Protein AF-A0A661P761-F1 (afdb_monomer_lite)

Radius of gyration: 17.57 Å; chains: 1; bounding box: 46×40×54 Å

Structure (mmCIF, N/CA/C/O backbone):
data_AF-A0A661P761-F1
#
_entry.id   AF-A0A661P761-F1
#
loop_
_atom_site.group_PDB
_atom_site.id
_atom_site.type_symbol
_atom_site.label_atom_id
_atom_site.label_alt_id
_atom_site.label_comp_id
_atom_site.label_asym_id
_atom_site.label_entity_id
_atom_site.label_seq_id
_atom_site.pdbx_PDB_ins_code
_atom_site.Cartn_x
_atom_site.Cartn_y
_atom_site.Cartn_z
_atom_site.occupancy
_atom_site.B_iso_or_equiv
_atom_site.auth_seq_id
_atom_site.auth_comp_id
_atom_site.auth_asym_id
_atom_site.auth_atom_id
_atom_site.pdbx_PDB_model_num
ATOM 1 N N . MET A 1 1 ? 21.033 1.749 3.701 1.00 77.19 1 MET A N 1
ATOM 2 C CA . MET A 1 1 ? 21.241 0.938 2.493 1.00 77.19 1 MET A CA 1
ATOM 3 C C . MET A 1 1 ? 22.473 1.430 1.760 1.00 77.19 1 MET A C 1
ATOM 5 O O . MET A 1 1 ? 22.647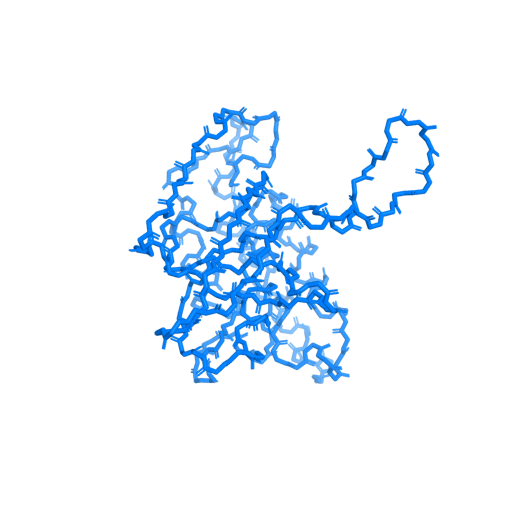 2.638 1.597 1.00 77.19 1 MET A O 1
ATOM 9 N N . GLU A 1 2 ? 23.355 0.516 1.358 1.00 86.00 2 GLU A N 1
ATOM 10 C CA . GLU A 1 2 ? 24.528 0.869 0.558 1.00 86.00 2 GLU A CA 1
ATOM 11 C C . GLU A 1 2 ? 24.124 1.225 -0.882 1.00 86.00 2 GLU A C 1
ATOM 13 O O . GLU A 1 2 ? 23.093 0.790 -1.392 1.00 86.00 2 GLU A O 1
ATOM 18 N N . ALA A 1 3 ? 24.946 2.015 -1.578 1.00 82.88 3 ALA A N 1
ATOM 19 C CA . ALA A 1 3 ? 24.631 2.455 -2.941 1.00 82.88 3 ALA A CA 1
ATOM 20 C C . ALA A 1 3 ? 24.461 1.284 -3.933 1.00 82.88 3 ALA A C 1
ATOM 22 O O . ALA A 1 3 ? 23.659 1.378 -4.862 1.00 82.88 3 ALA A O 1
ATOM 23 N N . ALA A 1 4 ? 25.199 0.186 -3.734 1.00 85.94 4 ALA A N 1
ATOM 24 C CA . ALA A 1 4 ? 25.095 -1.016 -4.560 1.00 85.94 4 ALA A CA 1
ATOM 25 C C . ALA A 1 4 ? 23.756 -1.744 -4.354 1.00 85.94 4 ALA A C 1
ATOM 27 O O . ALA A 1 4 ? 23.127 -2.146 -5.334 1.00 85.94 4 ALA A O 1
ATOM 28 N N . ASP A 1 5 ? 23.294 -1.839 -3.107 1.00 86.19 5 ASP A N 1
ATOM 29 C CA . ASP A 1 5 ? 22.013 -2.458 -2.753 1.00 86.19 5 ASP A CA 1
ATOM 30 C C . ASP A 1 5 ? 20.834 -1.643 -3.297 1.00 86.19 5 ASP A C 1
ATOM 32 O O . ASP A 1 5 ? 19.898 -2.194 -3.884 1.00 86.19 5 ASP A O 1
ATOM 36 N N . LEU A 1 6 ? 20.914 -0.310 -3.201 1.00 88.69 6 LEU A N 1
ATOM 37 C CA . LEU A 1 6 ? 19.918 0.579 -3.797 1.00 88.69 6 LEU A CA 1
ATOM 38 C C . LEU A 1 6 ? 19.862 0.403 -5.318 1.00 88.69 6 LEU A C 1
ATOM 40 O O . LEU A 1 6 ? 18.778 0.271 -5.883 1.00 88.69 6 LEU A O 1
ATOM 44 N N . ALA A 1 7 ? 21.017 0.362 -5.989 1.00 91.25 7 ALA A N 1
ATOM 45 C CA . ALA A 1 7 ? 21.080 0.164 -7.434 1.00 91.25 7 ALA A CA 1
ATOM 46 C C . ALA A 1 7 ? 20.487 -1.190 -7.860 1.00 91.25 7 ALA A C 1
ATOM 48 O O . ALA A 1 7 ? 19.745 -1.250 -8.841 1.00 91.25 7 ALA A O 1
ATOM 49 N N . ALA A 1 8 ? 20.766 -2.260 -7.110 1.00 90.81 8 ALA A N 1
ATOM 50 C CA . ALA A 1 8 ? 20.193 -3.581 -7.358 1.00 90.81 8 ALA A CA 1
ATOM 51 C C . ALA A 1 8 ? 18.663 -3.582 -7.196 1.00 90.81 8 ALA A C 1
ATOM 53 O O . ALA A 1 8 ? 17.954 -4.141 -8.034 1.00 90.81 8 ALA A O 1
ATOM 54 N N . THR A 1 9 ? 18.152 -2.904 -6.166 1.00 90.00 9 THR A N 1
ATOM 55 C CA . THR A 1 9 ? 16.711 -2.814 -5.886 1.00 90.00 9 THR A CA 1
ATOM 56 C C . THR A 1 9 ? 15.982 -1.990 -6.952 1.00 90.00 9 THR A C 1
ATOM 58 O O . THR A 1 9 ? 14.932 -2.394 -7.452 1.00 90.00 9 THR A O 1
ATOM 61 N N . VAL A 1 10 ? 16.565 -0.864 -7.374 1.00 93.56 10 VAL A N 1
ATOM 62 C CA . VAL A 1 10 ? 16.029 -0.036 -8.467 1.00 93.56 10 VAL A CA 1
ATOM 63 C C . VAL A 1 10 ? 16.024 -0.807 -9.788 1.00 93.56 10 VAL A C 1
ATOM 65 O O . VAL A 1 10 ? 15.037 -0.761 -10.520 1.00 93.56 10 VAL A O 1
ATOM 68 N N . GLU A 1 11 ? 17.080 -1.564 -10.089 1.00 94.69 11 GLU A N 1
ATOM 69 C CA . GLU A 1 11 ? 17.131 -2.414 -11.282 1.00 94.69 11 GLU A CA 1
ATOM 70 C C . GLU A 1 11 ? 16.081 -3.537 -11.235 1.00 94.69 11 GLU A C 1
ATOM 72 O O . GLU A 1 11 ? 15.453 -3.827 -12.255 1.00 94.69 11 GLU A O 1
ATOM 77 N N . ALA A 1 12 ? 15.831 -4.137 -10.066 1.00 93.56 12 ALA A N 1
ATOM 78 C CA . ALA A 1 12 ? 14.759 -5.116 -9.889 1.00 93.56 12 ALA A CA 1
ATOM 79 C C . ALA A 1 12 ? 13.374 -4.497 -10.149 1.00 93.56 12 ALA A C 1
ATOM 81 O O . ALA A 1 12 ? 12.582 -5.062 -10.906 1.00 93.56 12 ALA A O 1
ATOM 82 N N . ALA A 1 13 ? 13.107 -3.302 -9.610 1.00 94.94 13 ALA A N 1
ATOM 83 C CA . ALA A 1 13 ? 11.868 -2.565 -9.865 1.00 94.94 13 ALA A CA 1
ATOM 84 C C . ALA A 1 13 ? 11.712 -2.182 -11.345 1.00 94.94 13 ALA A C 1
ATOM 86 O O . ALA A 1 13 ? 10.624 -2.310 -11.908 1.00 94.94 13 ALA A O 1
ATOM 87 N N . ARG A 1 14 ? 12.805 -1.783 -12.007 1.00 96.31 14 ARG A N 1
ATOM 88 C CA . ARG A 1 14 ? 12.820 -1.498 -13.447 1.00 96.31 14 ARG A CA 1
ATOM 89 C C . ARG A 1 14 ? 12.475 -2.739 -14.269 1.00 96.31 14 ARG A C 1
ATOM 91 O O . ARG A 1 14 ? 11.643 -2.650 -15.169 1.00 96.31 14 ARG A O 1
ATOM 98 N N . ARG A 1 15 ? 13.065 -3.899 -13.960 1.00 96.00 15 ARG A N 1
ATOM 99 C CA . ARG A 1 15 ? 12.746 -5.166 -14.646 1.00 96.00 15 ARG A CA 1
ATOM 100 C C . ARG A 1 15 ? 11.300 -5.574 -14.430 1.00 96.00 15 ARG A C 1
ATOM 102 O O . ARG A 1 15 ? 10.614 -5.877 -15.401 1.00 96.00 15 ARG A O 1
ATOM 109 N N . PHE A 1 16 ? 10.815 -5.503 -13.192 1.00 95.62 16 PHE A N 1
ATOM 110 C CA . PHE A 1 16 ? 9.409 -5.737 -12.877 1.00 95.62 16 PHE A CA 1
ATOM 111 C C . PHE A 1 16 ? 8.488 -4.830 -13.710 1.00 95.62 16 PHE A C 1
ATOM 113 O O . PHE A 1 16 ? 7.542 -5.313 -14.337 1.00 95.62 16 PHE A O 1
ATOM 120 N N . ALA A 1 17 ? 8.807 -3.537 -13.810 1.00 94.00 17 ALA A N 1
ATOM 121 C CA . ALA A 1 17 ? 8.045 -2.593 -14.619 1.00 94.00 17 ALA A CA 1
ATOM 122 C C . ALA A 1 17 ? 8.007 -2.998 -16.107 1.00 94.00 17 ALA A C 1
ATOM 124 O O . ALA A 1 17 ? 6.937 -3.058 -16.714 1.00 94.00 17 ALA A O 1
ATOM 125 N N . THR A 1 18 ? 9.157 -3.331 -16.698 1.00 92.88 18 THR A N 1
ATOM 126 C CA . THR A 1 18 ? 9.256 -3.626 -18.136 1.00 92.88 18 THR A CA 1
ATOM 127 C C . THR A 1 18 ? 8.788 -5.026 -18.529 1.00 92.88 18 THR A C 1
ATOM 129 O O . THR A 1 18 ? 8.313 -5.222 -19.643 1.00 92.88 18 THR A O 1
ATOM 132 N N . GLU A 1 19 ? 8.939 -6.016 -17.650 1.00 92.94 19 GLU A N 1
ATOM 133 C CA . GLU A 1 19 ? 8.699 -7.428 -17.975 1.00 92.94 19 GLU A CA 1
ATOM 134 C C . GLU A 1 19 ? 7.356 -7.941 -17.455 1.00 92.94 19 GLU A C 1
ATOM 136 O O . GLU A 1 19 ? 6.803 -8.884 -18.030 1.00 92.94 19 GLU A O 1
ATOM 141 N N . VAL A 1 20 ? 6.826 -7.336 -16.388 1.00 92.69 20 VAL A N 1
ATOM 142 C CA . VAL A 1 20 ? 5.578 -7.753 -15.737 1.00 92.69 20 VAL A CA 1
ATOM 143 C C . VAL A 1 20 ? 4.505 -6.684 -15.925 1.00 92.69 20 VAL A C 1
ATOM 145 O O . VAL A 1 20 ? 3.489 -6.950 -16.564 1.00 92.69 20 VAL A O 1
ATOM 148 N N . VAL A 1 21 ? 4.743 -5.456 -15.455 1.00 90.69 21 VAL A N 1
ATOM 149 C CA . VAL A 1 21 ? 3.730 -4.382 -15.485 1.00 90.69 21 VAL A CA 1
ATOM 150 C C . VAL A 1 21 ? 3.380 -3.960 -16.911 1.00 90.69 21 VAL A C 1
ATOM 152 O O . VAL A 1 21 ? 2.206 -3.790 -17.224 1.00 90.69 21 VAL A O 1
ATOM 155 N N . ALA A 1 22 ? 4.356 -3.854 -17.815 1.00 87.50 22 ALA A N 1
ATOM 156 C CA . ALA A 1 22 ? 4.098 -3.475 -19.208 1.00 87.50 22 ALA A CA 1
ATOM 157 C C . ALA A 1 22 ? 3.136 -4.439 -19.935 1.00 87.50 22 ALA A C 1
ATOM 159 O O . ALA A 1 22 ? 2.396 -4.021 -20.824 1.00 87.50 22 ALA A O 1
ATOM 160 N N . LYS A 1 23 ? 3.097 -5.719 -19.535 1.00 86.19 23 LYS A N 1
ATOM 161 C CA . LYS A 1 23 ? 2.150 -6.706 -20.082 1.00 86.19 23 LYS A CA 1
ATOM 162 C C . LYS A 1 23 ? 0.722 -6.472 -19.597 1.00 86.19 23 LYS A C 1
ATOM 164 O O . LYS A 1 23 ? -0.211 -6.820 -20.315 1.00 86.19 23 LYS A O 1
ATOM 169 N N . LEU A 1 24 ? 0.559 -5.879 -18.411 1.00 82.94 24 LEU A N 1
ATOM 170 C CA . LEU A 1 24 ? -0.746 -5.524 -17.864 1.00 82.94 24 LEU A CA 1
ATOM 171 C C . LEU A 1 24 ? -1.401 -4.437 -18.710 1.00 82.94 24 LEU A C 1
ATOM 173 O O . LEU A 1 24 ? -2.567 -4.573 -19.035 1.00 82.94 24 LEU A O 1
ATOM 177 N N . VAL A 1 25 ? -0.661 -3.394 -19.098 1.00 75.56 25 VAL A N 1
ATOM 178 C CA . VAL A 1 25 ? -1.227 -2.184 -19.725 1.00 75.56 25 VAL A CA 1
ATOM 179 C C . VAL A 1 25 ? -1.702 -2.417 -21.170 1.00 75.56 25 VAL A C 1
ATOM 181 O O . VAL A 1 25 ? -2.642 -1.760 -21.612 1.00 75.56 25 VAL A O 1
ATOM 184 N N . GLY A 1 26 ? -1.151 -3.409 -21.879 1.00 62.38 26 GLY A N 1
ATOM 185 C CA . GLY A 1 26 ? -1.547 -3.741 -23.255 1.00 62.38 26 GLY A CA 1
ATOM 186 C C . GLY A 1 26 ? -1.339 -2.593 -24.260 1.00 62.38 26 GLY A C 1
ATOM 187 O O . GLY A 1 26 ? -0.815 -1.534 -23.924 1.00 62.38 26 GLY A O 1
ATOM 188 N N . THR A 1 27 ? -1.722 -2.809 -25.525 1.00 54.69 27 THR A N 1
ATOM 189 C CA . THR A 1 27 ? -1.674 -1.770 -26.578 1.00 54.69 27 THR A CA 1
ATOM 190 C C . THR A 1 27 ? -2.993 -1.021 -26.759 1.00 54.69 27 THR A C 1
ATOM 192 O O . THR A 1 27 ? -2.980 0.071 -27.315 1.00 54.69 27 THR A O 1
ATOM 195 N N . ASP A 1 28 ? -4.115 -1.573 -26.280 1.00 49.50 28 ASP A N 1
ATOM 196 C CA . ASP A 1 28 ? -5.461 -1.040 -26.519 1.00 49.50 28 ASP A CA 1
ATOM 197 C C . ASP A 1 28 ? -6.339 -1.133 -25.257 1.00 49.50 28 ASP A C 1
ATOM 199 O O . ASP A 1 28 ? -7.037 -2.118 -25.018 1.00 49.50 28 ASP A O 1
ATOM 203 N N . GLY A 1 29 ? -6.301 -0.087 -24.427 1.00 52.91 29 GLY A N 1
ATOM 204 C CA . GLY A 1 29 ? -7.143 0.079 -23.238 1.00 52.91 29 GLY A CA 1
ATOM 205 C C . GLY A 1 29 ? -6.561 1.117 -22.275 1.00 52.91 29 GLY A C 1
ATOM 206 O O . GLY A 1 29 ? -5.352 1.304 -22.239 1.00 52.91 29 GLY A O 1
ATOM 207 N N . ARG A 1 30 ? -7.403 1.818 -21.497 1.00 55.94 30 ARG A N 1
ATOM 208 C CA . ARG A 1 30 ? -6.930 2.846 -20.541 1.00 55.94 30 ARG A CA 1
ATOM 209 C C . ARG A 1 30 ? -6.101 2.270 -19.386 1.00 55.94 30 ARG A C 1
ATOM 211 O O . ARG A 1 30 ? -5.242 2.978 -18.878 1.00 55.94 30 ARG A O 1
ATOM 218 N N . ASP A 1 31 ? -6.317 1.001 -19.029 1.00 59.59 31 ASP A N 1
ATOM 219 C CA . ASP A 1 31 ? -5.635 0.334 -17.908 1.00 59.59 31 ASP A CA 1
ATOM 220 C C . ASP A 1 31 ? -5.285 -1.146 -18.199 1.00 59.59 31 ASP A C 1
ATOM 222 O O . ASP A 1 31 ? -4.868 -1.885 -17.310 1.00 59.59 31 ASP A O 1
ATOM 226 N N . GLY A 1 32 ? -5.447 -1.580 -19.455 1.00 73.00 32 GLY A N 1
ATOM 227 C CA . GLY A 1 32 ? -5.120 -2.929 -19.917 1.00 73.00 32 GLY A CA 1
ATOM 228 C C . GLY A 1 32 ? -5.891 -4.074 -19.235 1.00 73.00 32 GLY A C 1
ATOM 229 O O . GLY A 1 32 ? -7.089 -3.968 -18.971 1.00 73.00 32 GLY A O 1
ATOM 230 N N . ALA A 1 33 ? -5.233 -5.212 -19.008 1.00 82.00 33 ALA A N 1
ATOM 231 C CA . ALA A 1 33 ? -5.809 -6.463 -18.513 1.00 82.00 33 ALA A CA 1
ATOM 232 C C . ALA A 1 33 ? -5.964 -6.489 -16.979 1.00 82.00 33 ALA A C 1
ATOM 234 O O . ALA A 1 33 ? -5.369 -7.326 -16.309 1.00 82.00 33 ALA A O 1
ATOM 235 N N . LEU A 1 34 ? -6.794 -5.606 -16.411 1.00 79.38 34 LEU A N 1
ATOM 236 C CA . LEU A 1 34 ? -6.985 -5.453 -14.953 1.00 79.38 34 LEU A CA 1
ATOM 237 C C . LEU A 1 34 ? -7.292 -6.749 -14.178 1.00 79.38 34 LEU A C 1
ATOM 239 O O . LEU A 1 34 ? -6.972 -6.839 -12.996 1.00 79.38 34 LEU A O 1
ATOM 243 N N . ALA A 1 35 ? -7.867 -7.766 -14.827 1.00 82.62 35 ALA A N 1
ATOM 244 C CA . ALA A 1 35 ? -8.066 -9.087 -14.224 1.00 82.62 35 ALA A CA 1
ATOM 245 C C . ALA A 1 35 ? -6.749 -9.737 -13.746 1.00 82.62 35 ALA A C 1
ATOM 247 O O . ALA A 1 35 ? -6.750 -10.501 -12.785 1.00 82.62 35 ALA A O 1
ATOM 248 N N . GLU A 1 36 ? -5.623 -9.388 -14.373 1.00 86.31 36 GLU A N 1
ATOM 249 C CA . GLU A 1 36 ? -4.284 -9.876 -14.037 1.00 86.31 36 GLU A CA 1
ATOM 250 C C . GLU A 1 36 ? -3.603 -9.056 -12.932 1.00 86.31 36 GLU A C 1
ATOM 252 O O . GLU A 1 36 ? -2.528 -9.419 -12.462 1.00 86.31 36 GLU A O 1
ATOM 257 N N . LEU A 1 37 ? -4.200 -7.957 -12.461 1.00 85.31 37 LEU A N 1
ATOM 258 C CA . LEU A 1 37 ? -3.557 -7.095 -11.467 1.00 85.31 37 LEU A CA 1
ATOM 259 C C . LEU A 1 37 ? -3.185 -7.853 -10.184 1.00 85.31 37 LEU A C 1
ATOM 261 O O . LEU A 1 37 ? -2.112 -7.638 -9.626 1.00 85.31 37 LEU A O 1
ATOM 265 N N . GLY A 1 38 ? -4.046 -8.765 -9.726 1.00 84.75 38 GLY A N 1
ATOM 266 C CA . GLY A 1 38 ? -3.770 -9.570 -8.537 1.00 84.75 38 GLY A CA 1
ATOM 267 C C . GLY A 1 38 ? -2.490 -10.403 -8.664 1.00 84.75 38 GLY A C 1
ATOM 268 O O . GLY A 1 38 ? -1.728 -10.496 -7.701 1.00 84.75 38 GLY A O 1
ATOM 269 N N . SER A 1 39 ? -2.217 -10.957 -9.852 1.00 88.44 39 SER A N 1
ATOM 270 C CA . SER A 1 39 ? -1.008 -11.747 -10.117 1.00 88.44 39 SER A CA 1
ATOM 271 C C . SER A 1 39 ? 0.236 -10.863 -10.257 1.00 88.44 39 SER A C 1
ATOM 273 O O . SER A 1 39 ? 1.318 -11.242 -9.806 1.00 88.44 39 SER A O 1
ATOM 275 N N . VAL A 1 40 ? 0.083 -9.655 -10.809 1.00 90.56 40 VAL A N 1
ATOM 276 C CA . VAL A 1 40 ? 1.145 -8.637 -10.872 1.00 90.56 40 VAL A CA 1
ATOM 277 C C . VAL A 1 40 ? 1.560 -8.185 -9.470 1.00 90.56 40 VAL A C 1
ATOM 279 O O . VAL A 1 40 ? 2.752 -8.127 -9.172 1.00 90.56 40 VAL A O 1
ATOM 282 N N . LEU A 1 41 ? 0.598 -7.902 -8.586 1.00 89.00 41 LEU A N 1
ATOM 283 C CA . LEU A 1 41 ? 0.890 -7.480 -7.213 1.00 89.00 41 LEU A CA 1
ATOM 284 C C . LEU A 1 41 ? 1.482 -8.616 -6.369 1.00 89.00 41 LEU A C 1
ATOM 286 O O . LEU A 1 41 ? 2.370 -8.361 -5.563 1.00 89.00 41 LEU A O 1
ATOM 290 N N . ALA A 1 42 ? 1.064 -9.866 -6.588 1.00 87.44 42 ALA A N 1
ATOM 291 C CA . ALA A 1 42 ? 1.694 -11.021 -5.942 1.00 87.44 42 ALA A CA 1
ATOM 292 C C . ALA A 1 42 ? 3.181 -11.157 -6.326 1.00 87.44 42 ALA A C 1
ATOM 294 O O . ALA A 1 42 ? 4.026 -11.352 -5.460 1.00 87.44 42 ALA A O 1
ATOM 295 N N . GLN A 1 43 ? 3.528 -10.957 -7.601 1.00 92.06 43 GLN A N 1
ATOM 296 C CA . GLN A 1 43 ? 4.934 -10.947 -8.028 1.00 92.06 43 GLN A CA 1
ATOM 297 C C . GLN A 1 43 ? 5.724 -9.789 -7.402 1.00 92.06 43 GLN A C 1
ATOM 299 O O . GLN A 1 43 ? 6.878 -9.967 -7.022 1.00 92.06 43 GLN A O 1
ATOM 304 N N . ALA A 1 44 ? 5.118 -8.605 -7.263 1.00 92.00 44 ALA A N 1
ATOM 305 C CA . ALA A 1 44 ? 5.763 -7.482 -6.582 1.00 92.00 44 ALA A CA 1
ATOM 306 C C . ALA A 1 44 ? 6.066 -7.789 -5.104 1.00 92.00 44 ALA A C 1
ATOM 308 O O . ALA A 1 44 ? 7.092 -7.347 -4.590 1.00 92.00 44 ALA A O 1
ATOM 309 N N . GLU A 1 45 ? 5.202 -8.547 -4.425 1.00 88.94 45 GLU A N 1
ATOM 310 C CA . GLU A 1 45 ? 5.439 -9.026 -3.057 1.00 88.94 45 GLU A CA 1
ATOM 311 C C . GLU A 1 45 ? 6.591 -10.033 -3.005 1.00 88.94 45 GLU A C 1
ATOM 313 O O . GLU A 1 45 ? 7.505 -9.869 -2.204 1.00 88.94 45 GLU A O 1
ATOM 318 N N . GLU A 1 46 ? 6.598 -11.033 -3.888 1.00 90.44 46 GLU A N 1
ATOM 319 C CA . GLU A 1 46 ? 7.664 -12.045 -3.952 1.00 90.44 46 GLU A CA 1
ATOM 320 C C . GLU A 1 46 ? 9.043 -11.430 -4.230 1.00 90.44 46 GLU A C 1
ATOM 322 O O . GLU A 1 46 ? 10.050 -11.870 -3.675 1.00 90.44 46 GLU A O 1
ATOM 327 N N . LEU A 1 47 ? 9.085 -10.380 -5.054 1.00 92.06 47 LEU A N 1
ATOM 328 C CA . LEU A 1 47 ? 10.297 -9.617 -5.359 1.00 92.06 47 LEU A CA 1
ATOM 329 C C . LEU A 1 47 ? 10.696 -8.630 -4.247 1.00 92.06 47 LEU A C 1
ATOM 331 O O . LEU A 1 47 ? 11.737 -7.986 -4.360 1.00 92.06 47 LEU A O 1
ATOM 335 N N . GLY A 1 48 ? 9.879 -8.472 -3.201 1.00 91.31 48 GLY A N 1
ATOM 336 C CA . GLY A 1 48 ? 10.117 -7.517 -2.118 1.00 91.31 48 GLY A CA 1
ATOM 337 C C . GLY A 1 48 ? 9.957 -6.048 -2.522 1.00 91.31 48 GLY A C 1
ATOM 338 O O . GLY A 1 48 ? 10.489 -5.168 -1.853 1.00 91.31 48 GLY A O 1
ATOM 339 N N . ILE A 1 49 ? 9.243 -5.766 -3.616 1.00 93.81 49 ILE A N 1
ATOM 340 C CA . ILE A 1 49 ? 8.941 -4.402 -4.078 1.00 93.81 49 ILE A CA 1
ATOM 341 C C . ILE A 1 49 ? 7.841 -3.783 -3.208 1.00 93.81 49 ILE A C 1
ATOM 343 O O . ILE A 1 49 ? 7.935 -2.619 -2.817 1.00 93.81 49 ILE A O 1
ATOM 347 N N . ILE A 1 50 ? 6.799 -4.556 -2.891 1.00 90.56 50 ILE A N 1
ATOM 348 C CA . ILE A 1 50 ? 5.779 -4.162 -1.912 1.00 90.56 50 ILE A CA 1
ATOM 349 C C . ILE A 1 50 ? 6.331 -4.432 -0.513 1.00 90.56 50 ILE A C 1
ATOM 351 O O . ILE A 1 50 ? 6.809 -5.532 -0.241 1.00 90.56 50 ILE A O 1
ATOM 355 N N . ALA A 1 51 ? 6.268 -3.436 0.376 1.00 89.88 51 ALA A N 1
ATOM 356 C CA . ALA A 1 51 ? 6.712 -3.635 1.749 1.00 89.88 51 ALA A CA 1
ATOM 357 C C . ALA A 1 51 ? 5.797 -4.589 2.522 1.00 89.88 51 ALA A C 1
ATOM 359 O O . ALA A 1 51 ? 4.584 -4.643 2.307 1.00 89.88 51 ALA A O 1
ATOM 360 N N . SER A 1 52 ? 6.396 -5.298 3.476 1.00 85.69 52 SER A N 1
ATOM 361 C CA . SER A 1 52 ? 5.697 -6.208 4.378 1.00 85.69 52 SER A CA 1
ATOM 362 C C . SER A 1 52 ? 5.796 -5.743 5.829 1.00 85.69 52 SER A C 1
ATOM 364 O O . SER A 1 52 ? 6.819 -5.223 6.280 1.00 85.69 52 SER A O 1
ATOM 366 N N . ALA A 1 53 ? 4.729 -5.956 6.597 1.00 81.75 53 ALA A N 1
ATOM 367 C CA . ALA A 1 53 ? 4.761 -5.773 8.046 1.00 81.75 53 ALA A CA 1
ATOM 368 C C . ALA A 1 53 ? 5.411 -6.956 8.786 1.00 81.75 53 ALA A C 1
ATOM 370 O O . ALA A 1 53 ? 5.722 -6.836 9.966 1.00 81.75 53 ALA A O 1
ATOM 371 N N . ILE A 1 54 ? 5.618 -8.087 8.104 1.00 83.75 54 ILE A N 1
ATOM 372 C CA . ILE A 1 54 ? 6.198 -9.307 8.677 1.00 83.75 54 ILE A CA 1
ATOM 373 C C . ILE A 1 54 ? 7.727 -9.235 8.549 1.00 83.75 54 ILE A C 1
ATOM 375 O O . ILE A 1 54 ? 8.193 -9.172 7.410 1.00 83.75 54 ILE A O 1
ATOM 379 N N . PRO A 1 55 ? 8.500 -9.279 9.653 1.00 86.69 55 PRO A N 1
ATOM 380 C CA . PRO A 1 55 ? 9.956 -9.110 9.627 1.00 86.69 55 PRO A CA 1
ATOM 381 C C . PRO A 1 55 ? 10.710 -10.053 8.684 1.00 86.69 55 PRO A C 1
ATOM 383 O O . PRO A 1 55 ? 11.691 -9.664 8.058 1.00 86.69 55 PRO A O 1
ATOM 386 N N . GLU A 1 56 ? 10.245 -11.293 8.562 1.00 87.69 56 GLU A N 1
ATOM 387 C CA . GLU A 1 56 ? 10.894 -12.343 7.777 1.00 87.69 56 GLU A CA 1
ATOM 388 C C . GLU A 1 56 ? 10.450 -12.367 6.306 1.00 87.69 56 GLU A C 1
ATOM 390 O O . GLU A 1 56 ? 10.984 -13.141 5.510 1.00 87.69 56 GLU A O 1
ATOM 395 N N . ALA A 1 57 ? 9.451 -11.564 5.934 1.00 86.94 57 ALA A N 1
ATOM 396 C CA . ALA A 1 57 ? 8.925 -11.541 4.577 1.00 86.94 57 ALA A CA 1
ATOM 397 C C . ALA A 1 57 ? 9.775 -10.648 3.650 1.00 86.94 57 ALA A C 1
ATOM 399 O O . ALA A 1 57 ? 10.326 -9.634 4.096 1.00 86.94 57 ALA A O 1
ATOM 400 N N . PRO A 1 58 ? 9.838 -10.963 2.340 1.00 89.38 58 PRO A N 1
ATOM 401 C CA . PRO A 1 58 ? 10.440 -10.073 1.353 1.00 89.38 58 PRO A CA 1
ATOM 402 C C . PRO A 1 58 ? 9.869 -8.652 1.441 1.00 89.38 58 PRO A C 1
ATOM 404 O O . PRO A 1 58 ? 8.687 -8.452 1.725 1.00 89.38 58 PRO A O 1
ATOM 407 N N . GLY A 1 59 ? 10.727 -7.655 1.220 1.00 89.25 59 GLY A N 1
ATOM 408 C CA . GLY A 1 59 ? 10.330 -6.248 1.229 1.00 89.25 59 GLY A CA 1
ATOM 409 C C . GLY A 1 59 ? 10.077 -5.639 2.611 1.00 89.25 59 GLY A C 1
ATOM 410 O O . GLY A 1 59 ? 9.803 -4.444 2.672 1.00 89.25 59 GLY A O 1
ATOM 411 N N . HIS A 1 60 ? 10.194 -6.382 3.723 1.00 89.69 60 HIS A N 1
ATOM 412 C CA . HIS A 1 60 ? 10.034 -5.805 5.066 1.00 89.69 60 HIS A CA 1
ATOM 413 C C . HIS A 1 60 ? 10.923 -4.576 5.288 1.00 89.69 60 HIS A C 1
ATOM 415 O O . HIS A 1 60 ? 10.420 -3.510 5.633 1.00 89.69 60 HIS A O 1
ATOM 421 N N . SER A 1 61 ? 12.223 -4.722 5.037 1.00 90.50 61 SER A N 1
ATOM 422 C CA . SER A 1 61 ? 13.225 -3.669 5.218 1.00 90.50 61 SER A CA 1
ATOM 423 C C . SER A 1 61 ? 13.187 -2.616 4.106 1.00 90.50 61 SER A C 1
ATOM 425 O O . SER A 1 61 ? 13.049 -1.429 4.387 1.00 90.50 61 SER A O 1
ATOM 427 N N . TYR A 1 62 ? 13.251 -3.054 2.843 1.00 89.56 62 TYR A N 1
ATOM 428 C CA . TYR A 1 62 ? 13.581 -2.205 1.685 1.00 89.56 62 TYR A CA 1
ATOM 429 C C . TYR A 1 62 ? 12.461 -2.047 0.648 1.00 89.56 62 TYR A C 1
ATOM 431 O O . TYR A 1 62 ? 12.651 -1.350 -0.353 1.00 89.56 62 TYR A O 1
ATOM 439 N N . GLY A 1 63 ? 11.308 -2.694 0.843 1.00 92.12 63 GLY A N 1
ATOM 440 C CA . GLY A 1 63 ? 10.154 -2.485 -0.028 1.00 92.12 63 GLY A CA 1
ATOM 441 C C . GLY A 1 63 ? 9.708 -1.022 -0.004 1.00 92.12 63 GLY A C 1
ATOM 442 O O . GLY A 1 63 ? 10.167 -0.220 0.812 1.00 92.12 63 GLY A O 1
ATOM 443 N N . VAL A 1 64 ? 8.795 -0.640 -0.894 1.00 93.44 64 VAL A N 1
ATOM 444 C CA . VAL A 1 64 ? 8.241 0.721 -0.890 1.00 93.44 64 VAL A CA 1
ATOM 445 C C . VAL A 1 64 ? 7.620 1.010 0.482 1.00 93.44 64 VAL A C 1
ATOM 447 O O . VAL A 1 64 ? 6.671 0.343 0.877 1.00 93.44 64 VAL A O 1
ATOM 450 N N . TRP A 1 65 ? 8.165 1.999 1.196 1.00 92.31 65 TRP A N 1
ATOM 451 C CA . TRP A 1 65 ? 7.867 2.338 2.596 1.00 92.31 65 TRP A CA 1
ATOM 452 C C . TRP A 1 65 ? 8.175 1.231 3.621 1.00 92.31 65 TRP A C 1
ATOM 454 O O . TRP A 1 65 ? 7.504 1.133 4.647 1.00 92.31 65 TRP A O 1
ATOM 464 N N . GLY A 1 66 ? 9.182 0.399 3.349 1.00 90.38 66 GLY A N 1
ATOM 465 C CA . GLY A 1 66 ? 9.695 -0.611 4.276 1.00 90.38 66 GLY A CA 1
ATOM 466 C C . GLY A 1 66 ? 10.242 -0.017 5.580 1.00 90.38 66 GLY A C 1
ATOM 467 O O . GLY A 1 66 ? 10.382 1.197 5.719 1.00 90.38 66 GLY A O 1
ATOM 468 N N . ALA A 1 67 ? 10.544 -0.882 6.548 1.00 89.00 67 ALA A N 1
ATOM 469 C CA . ALA A 1 67 ? 10.944 -0.510 7.907 1.00 89.00 67 ALA A CA 1
ATOM 470 C C . ALA A 1 67 ? 12.130 0.468 7.938 1.00 89.00 67 ALA A C 1
ATOM 472 O O . ALA A 1 67 ? 12.124 1.428 8.717 1.00 89.00 67 ALA A O 1
ATOM 473 N N . ASP A 1 68 ? 13.092 0.289 7.030 1.00 90.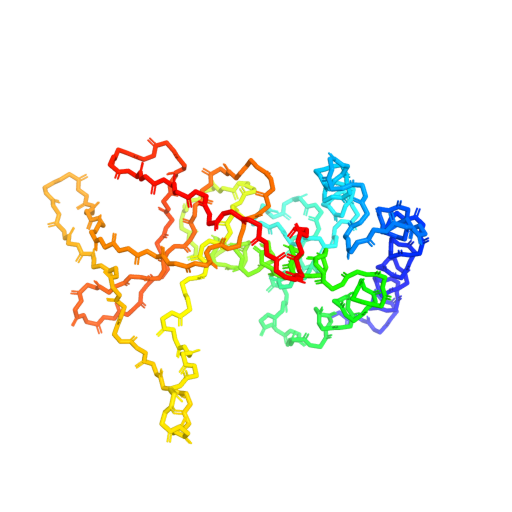69 68 ASP A N 1
ATOM 474 C CA . ASP A 1 68 ? 14.315 1.088 6.982 1.00 90.69 68 ASP A CA 1
ATOM 475 C C . ASP A 1 68 ? 14.048 2.512 6.460 1.00 90.69 68 ASP A C 1
ATOM 477 O O . ASP A 1 68 ? 14.874 3.407 6.643 1.00 90.69 68 ASP A O 1
ATOM 481 N N . CYS A 1 69 ? 12.867 2.799 5.886 1.00 89.38 69 CYS A N 1
ATOM 482 C CA . CYS A 1 69 ? 12.537 4.126 5.351 1.00 89.38 69 CYS A CA 1
ATOM 483 C C . CYS A 1 69 ? 12.563 5.233 6.419 1.00 89.38 69 CYS A C 1
ATOM 485 O O . CYS A 1 69 ? 12.679 6.415 6.089 1.00 89.38 69 CYS A O 1
ATOM 487 N N . ARG A 1 70 ? 12.437 4.875 7.705 1.00 83.81 70 ARG A N 1
ATOM 488 C CA . ARG A 1 70 ? 12.528 5.823 8.828 1.00 83.81 70 ARG A CA 1
ATOM 489 C C . ARG A 1 70 ? 13.946 6.334 9.043 1.00 83.81 70 ARG A C 1
ATOM 491 O O . ARG A 1 70 ? 14.114 7.475 9.465 1.00 83.81 70 ARG A O 1
ATOM 498 N N . GLU A 1 71 ? 14.938 5.500 8.757 1.00 88.56 71 GLU A N 1
ATOM 499 C CA . GLU A 1 71 ? 16.356 5.820 8.920 1.00 88.56 71 GLU A CA 1
ATOM 500 C C . GLU A 1 71 ? 16.962 6.315 7.602 1.00 88.56 71 GLU A C 1
ATOM 502 O O . GLU A 1 71 ? 17.726 7.278 7.583 1.00 88.56 71 GLU A O 1
ATOM 507 N N . GLU A 1 72 ? 16.574 5.700 6.484 1.00 86.69 72 GLU A N 1
ATOM 508 C CA . GLU A 1 72 ? 17.108 5.980 5.147 1.00 86.69 72 GLU A CA 1
ATOM 509 C C . GLU A 1 72 ? 16.382 7.114 4.410 1.00 86.69 72 GLU A C 1
ATOM 511 O O . GLU A 1 72 ? 16.875 7.640 3.407 1.00 86.69 72 GLU A O 1
ATOM 516 N N . GLY A 1 73 ? 15.208 7.507 4.904 1.00 89.25 73 GLY A N 1
ATOM 517 C CA . GLY A 1 73 ? 14.338 8.492 4.276 1.00 89.25 73 GLY A CA 1
ATOM 518 C C . GLY A 1 73 ? 13.524 7.936 3.102 1.00 89.25 73 GLY A C 1
ATOM 519 O O . GLY A 1 73 ? 13.486 6.742 2.817 1.00 89.25 73 GLY A O 1
ATOM 520 N N . ALA A 1 74 ? 12.834 8.839 2.400 1.00 90.69 74 ALA A N 1
ATOM 521 C CA . ALA A 1 74 ? 11.877 8.478 1.350 1.00 90.69 74 ALA A CA 1
ATOM 522 C C . ALA A 1 74 ? 12.520 8.112 0.000 1.00 90.69 74 ALA A C 1
ATOM 524 O O . ALA A 1 74 ? 11.867 7.496 -0.842 1.00 90.69 74 ALA A O 1
ATOM 525 N N . THR A 1 75 ? 13.778 8.501 -0.231 1.00 92.81 75 THR A N 1
ATOM 526 C CA . THR A 1 75 ? 14.427 8.419 -1.549 1.00 92.81 75 THR A CA 1
ATOM 527 C C . THR A 1 75 ? 14.384 7.018 -2.169 1.00 92.81 75 THR A C 1
ATOM 529 O O . THR A 1 75 ? 13.965 6.927 -3.323 1.00 92.81 75 THR A O 1
ATOM 532 N N . PRO A 1 76 ? 14.727 5.921 -1.459 1.00 92.88 76 PRO A N 1
ATOM 533 C CA . PRO A 1 76 ? 14.641 4.578 -2.033 1.00 92.88 76 PRO A CA 1
ATOM 534 C C . PRO A 1 76 ? 13.241 4.233 -2.544 1.00 92.88 76 PRO A C 1
ATOM 536 O O . PRO A 1 76 ? 13.070 3.829 -3.691 1.00 92.88 76 PRO A O 1
ATOM 539 N N . SER A 1 77 ? 12.222 4.475 -1.718 1.00 95.31 77 SER A N 1
ATOM 540 C CA . SER A 1 77 ? 10.827 4.191 -2.064 1.00 95.31 77 SER A CA 1
ATOM 541 C C . SER A 1 77 ? 10.366 4.992 -3.280 1.00 95.31 77 SER A C 1
ATOM 543 O O . SER A 1 77 ? 9.688 4.452 -4.152 1.00 95.31 77 SER A O 1
ATOM 545 N N . LEU A 1 78 ? 10.767 6.263 -3.372 1.00 95.69 78 LEU A N 1
ATOM 546 C CA . LEU A 1 78 ? 10.436 7.119 -4.510 1.00 95.69 78 LEU A CA 1
ATOM 547 C C . LEU A 1 78 ? 11.098 6.641 -5.807 1.00 95.69 78 LEU A C 1
ATOM 549 O O . LEU A 1 78 ? 10.439 6.647 -6.841 1.00 95.69 78 LEU A O 1
ATOM 553 N N . LEU A 1 79 ? 12.349 6.173 -5.756 1.00 95.56 79 LEU A N 1
ATOM 554 C CA . LEU A 1 79 ? 13.037 5.624 -6.929 1.00 95.56 79 LEU A CA 1
ATOM 555 C C . LEU A 1 79 ? 12.367 4.340 -7.434 1.00 95.56 79 LEU A C 1
ATOM 557 O O . LEU A 1 79 ? 12.187 4.174 -8.638 1.00 95.56 79 LEU A O 1
ATOM 561 N N . LEU A 1 80 ? 11.953 3.445 -6.530 1.00 95.56 80 LEU A N 1
ATOM 562 C CA . LEU A 1 80 ? 11.203 2.236 -6.892 1.00 95.56 80 LEU A CA 1
ATOM 563 C C . LEU A 1 80 ? 9.859 2.596 -7.542 1.00 95.56 80 LEU A C 1
ATOM 565 O O . LEU A 1 80 ? 9.517 2.070 -8.603 1.00 95.56 80 LEU A O 1
ATOM 569 N N . LEU A 1 81 ? 9.113 3.518 -6.923 1.00 96.38 81 LEU A N 1
ATOM 570 C CA . LEU A 1 81 ? 7.826 3.993 -7.435 1.00 96.38 81 LEU A CA 1
ATOM 571 C C . LEU A 1 81 ? 7.960 4.672 -8.798 1.00 96.38 81 LEU A C 1
ATOM 573 O O . LEU A 1 81 ? 7.116 4.441 -9.660 1.00 96.38 81 LEU A O 1
ATOM 577 N N . GLU A 1 82 ? 9.015 5.459 -9.012 1.00 96.62 82 GLU A N 1
ATOM 578 C CA . GLU A 1 82 ? 9.317 6.077 -10.302 1.00 96.62 82 GLU A CA 1
ATOM 579 C C . GLU A 1 82 ? 9.450 5.012 -11.393 1.00 96.62 82 GLU A C 1
ATOM 581 O O . GLU A 1 82 ? 8.766 5.104 -12.413 1.00 96.62 82 GLU A O 1
ATOM 586 N N . GLN A 1 83 ? 10.242 3.957 -11.160 1.00 96.25 83 GLN A N 1
ATOM 587 C CA . GLN A 1 83 ? 10.411 2.889 -12.150 1.00 96.25 83 GLN A CA 1
ATOM 588 C C . GLN A 1 83 ? 9.075 2.230 -12.512 1.00 96.25 83 GLN A C 1
ATOM 590 O O . GLN A 1 83 ? 8.774 2.057 -13.692 1.00 96.25 83 GLN A O 1
ATOM 595 N N . ILE A 1 84 ? 8.234 1.917 -11.525 1.00 94.56 84 ILE A N 1
ATOM 596 C CA . ILE A 1 84 ? 6.928 1.285 -11.763 1.00 94.56 84 ILE A CA 1
ATOM 597 C C . ILE A 1 84 ? 5.976 2.246 -12.489 1.00 94.56 84 ILE A C 1
ATOM 599 O O . ILE A 1 84 ? 5.272 1.839 -13.417 1.00 94.56 84 ILE A O 1
ATOM 603 N N . ALA A 1 85 ? 5.974 3.525 -12.107 1.00 92.25 85 ALA A N 1
ATOM 604 C CA . ALA A 1 85 ? 5.089 4.541 -12.667 1.00 92.25 85 ALA A CA 1
ATOM 605 C C . ALA A 1 85 ? 5.356 4.808 -14.154 1.00 92.25 85 ALA A C 1
ATOM 607 O O . ALA A 1 85 ? 4.412 5.132 -14.875 1.00 92.25 85 ALA A O 1
ATOM 608 N N . THR A 1 86 ? 6.596 4.619 -14.630 1.00 90.25 86 THR A N 1
ATOM 609 C CA . THR A 1 86 ? 6.904 4.705 -16.072 1.00 90.25 86 THR A CA 1
ATOM 610 C C . THR A 1 86 ? 6.148 3.669 -16.906 1.00 90.25 86 THR A C 1
ATOM 612 O O . THR A 1 86 ? 5.835 3.940 -18.063 1.00 90.25 86 THR A O 1
ATOM 615 N N . ALA A 1 87 ? 5.828 2.507 -16.325 1.00 89.75 87 ALA A N 1
ATOM 616 C CA . ALA A 1 87 ? 5.029 1.474 -16.977 1.00 89.75 87 ALA A CA 1
ATOM 617 C C . ALA A 1 87 ? 3.531 1.648 -16.691 1.00 89.75 87 ALA A C 1
ATOM 619 O O . ALA A 1 87 ? 2.721 1.595 -17.612 1.00 89.75 87 ALA A O 1
ATOM 620 N N . CYS A 1 88 ? 3.146 1.854 -15.427 1.00 89.44 88 CYS A N 1
ATOM 621 C CA . CYS A 1 88 ? 1.755 2.070 -15.034 1.00 89.44 88 CYS A CA 1
ATOM 622 C C . CYS A 1 88 ? 1.647 2.835 -13.708 1.00 89.44 88 CYS A C 1
ATOM 624 O O . CYS A 1 88 ? 1.956 2.305 -12.638 1.00 89.44 88 CYS A O 1
ATOM 626 N N . ALA A 1 89 ? 1.105 4.055 -13.757 1.00 88.12 89 ALA A N 1
ATOM 627 C CA . ALA A 1 89 ? 0.843 4.857 -12.559 1.00 88.12 89 ALA A CA 1
ATOM 628 C C . ALA A 1 89 ? -0.176 4.206 -11.604 1.00 88.12 89 ALA A C 1
ATOM 630 O O . ALA A 1 89 ? -0.077 4.386 -10.394 1.00 88.12 89 ALA A O 1
ATOM 631 N N . GLY A 1 90 ? -1.129 3.423 -12.127 1.00 86.56 90 GLY A N 1
ATOM 632 C CA . GLY A 1 90 ? -2.087 2.674 -11.311 1.00 86.56 90 GLY A CA 1
ATOM 633 C C . GLY A 1 90 ? -1.396 1.625 -10.439 1.00 86.56 90 GLY A C 1
ATOM 634 O O . GLY A 1 90 ? -1.574 1.627 -9.226 1.00 86.56 90 GLY A O 1
ATOM 635 N N . VAL A 1 91 ? -0.532 0.794 -11.036 1.00 88.62 91 VAL A N 1
ATOM 636 C CA . VAL A 1 91 ? 0.243 -0.216 -10.292 1.00 88.62 91 VAL A CA 1
ATOM 637 C C . VAL A 1 91 ? 1.193 0.445 -9.295 1.00 88.62 91 VAL A C 1
ATOM 639 O O . VAL A 1 91 ? 1.282 -0.006 -8.156 1.00 88.62 91 VAL A O 1
ATOM 642 N N . ALA A 1 92 ? 1.855 1.544 -9.675 1.00 91.31 92 ALA A N 1
ATOM 643 C CA . ALA A 1 92 ? 2.665 2.321 -8.735 1.00 91.31 92 ALA A CA 1
ATOM 644 C C . ALA A 1 92 ? 1.824 2.831 -7.551 1.00 91.31 92 ALA A C 1
ATOM 646 O O . ALA A 1 92 ? 2.265 2.754 -6.407 1.00 91.31 92 ALA A O 1
ATOM 647 N N . GLY A 1 93 ? 0.591 3.276 -7.813 1.00 87.38 93 GLY A N 1
ATOM 648 C CA . GLY A 1 93 ? -0.394 3.619 -6.791 1.00 87.38 93 GLY A CA 1
ATOM 649 C C . GLY A 1 93 ? -0.701 2.445 -5.862 1.00 87.38 93 GLY A C 1
ATOM 650 O O . GLY A 1 93 ? -0.589 2.596 -4.650 1.00 87.38 93 GLY A O 1
ATOM 651 N N . CYS A 1 94 ? -1.011 1.262 -6.397 1.00 86.06 94 CYS A N 1
ATOM 652 C CA . CYS A 1 94 ? -1.241 0.059 -5.589 1.00 86.06 94 CYS A CA 1
ATOM 653 C C . CYS A 1 94 ? -0.037 -0.278 -4.696 1.00 86.06 94 CYS A C 1
ATOM 655 O O . CYS A 1 94 ? -0.220 -0.565 -3.519 1.00 86.06 94 CYS A O 1
ATOM 657 N N . VAL A 1 95 ? 1.188 -0.212 -5.227 1.00 89.25 95 VAL A N 1
ATOM 658 C CA . VAL A 1 95 ? 2.422 -0.477 -4.466 1.00 89.25 95 VAL A CA 1
ATOM 659 C C . VAL A 1 95 ? 2.623 0.573 -3.369 1.00 89.25 95 VAL A C 1
ATOM 661 O O . VAL A 1 95 ? 2.886 0.228 -2.217 1.00 89.25 95 VAL A O 1
ATOM 664 N N . HIS A 1 96 ? 2.437 1.854 -3.693 1.00 90.06 96 HIS A N 1
ATOM 665 C CA . HIS A 1 96 ? 2.508 2.961 -2.739 1.00 90.06 96 HIS A CA 1
ATOM 666 C C . HIS A 1 96 ? 1.507 2.779 -1.586 1.00 90.06 96 HIS A C 1
ATOM 668 O O . HIS A 1 96 ? 1.886 2.830 -0.413 1.00 90.06 96 HIS A O 1
ATOM 674 N N . PHE A 1 97 ? 0.247 2.505 -1.931 1.00 84.25 97 PHE A N 1
ATOM 675 C CA . PHE A 1 97 ? -0.842 2.227 -0.998 1.00 84.25 97 PHE A CA 1
ATOM 676 C C . PHE A 1 97 ? -0.850 0.790 -0.462 1.00 84.25 97 PHE A C 1
ATOM 678 O O . PHE A 1 97 ? -1.812 0.398 0.178 1.00 84.25 97 PHE A O 1
ATOM 685 N N . ALA A 1 98 ? 0.169 -0.026 -0.689 1.00 83.19 98 ALA A N 1
ATOM 686 C CA . ALA A 1 98 ? 0.393 -1.240 0.096 1.00 83.19 98 ALA A CA 1
ATOM 687 C C . ALA A 1 98 ? 1.516 -0.980 1.108 1.00 83.19 98 ALA A C 1
ATOM 689 O O . ALA A 1 98 ? 1.401 -1.297 2.294 1.00 83.19 98 ALA A O 1
ATOM 690 N N . GLY A 1 99 ? 2.555 -0.273 0.656 1.00 85.25 99 GLY A N 1
ATOM 691 C CA . GLY A 1 99 ? 3.704 0.108 1.460 1.00 85.25 99 GLY A CA 1
ATOM 692 C C . GLY A 1 99 ? 3.371 0.963 2.680 1.00 85.25 99 GLY A C 1
ATOM 693 O O . GLY A 1 99 ? 3.808 0.652 3.785 1.00 85.25 99 GLY A O 1
ATOM 694 N N . LEU A 1 100 ? 2.529 1.996 2.534 1.00 83.12 100 LEU A N 1
ATOM 695 C CA . LEU A 1 100 ? 2.142 2.850 3.673 1.00 83.12 100 LEU A CA 1
ATOM 696 C C . LEU A 1 100 ? 1.424 2.062 4.794 1.00 83.12 100 LEU A C 1
ATOM 698 O O . LEU A 1 100 ? 1.291 2.526 5.922 1.00 83.12 100 LEU A O 1
ATOM 702 N N . GLY A 1 101 ? 0.957 0.860 4.478 1.00 79.31 101 GLY A N 1
ATOM 703 C CA . GLY A 1 101 ? 0.032 0.048 5.248 1.00 79.31 101 GLY A CA 1
ATOM 704 C C . GLY A 1 101 ? 0.825 -0.937 6.030 1.00 79.31 101 GLY A C 1
ATOM 705 O O . GLY A 1 101 ? 0.649 -1.027 7.236 1.00 79.31 101 GLY A O 1
ATOM 706 N N . ALA A 1 102 ? 1.781 -1.567 5.350 1.00 80.50 102 ALA A N 1
ATOM 707 C CA . ALA A 1 102 ? 2.899 -2.212 6.000 1.00 80.50 102 ALA A CA 1
ATOM 708 C C . ALA A 1 102 ? 3.561 -1.267 7.016 1.00 80.50 102 ALA A C 1
ATOM 710 O O . ALA A 1 102 ? 3.669 -1.636 8.179 1.00 80.50 102 ALA A O 1
ATOM 711 N N . LEU A 1 103 ? 3.895 -0.027 6.641 1.00 81.81 103 LEU A N 1
ATOM 712 C CA . LEU A 1 103 ? 4.515 0.939 7.557 1.00 81.81 103 LEU A CA 1
ATOM 713 C C . LEU A 1 103 ? 3.637 1.264 8.781 1.00 81.81 103 LEU A C 1
ATOM 715 O O . LEU A 1 103 ? 4.131 1.354 9.912 1.00 81.81 103 LEU A O 1
ATOM 719 N N . ALA A 1 104 ? 2.330 1.444 8.571 1.00 78.12 104 ALA A N 1
ATOM 720 C CA . ALA A 1 104 ? 1.386 1.675 9.660 1.00 78.12 104 ALA A CA 1
ATOM 721 C C . ALA A 1 104 ? 1.240 0.439 10.564 1.00 78.12 104 ALA A C 1
ATOM 723 O O . ALA A 1 104 ? 1.230 0.573 11.787 1.00 78.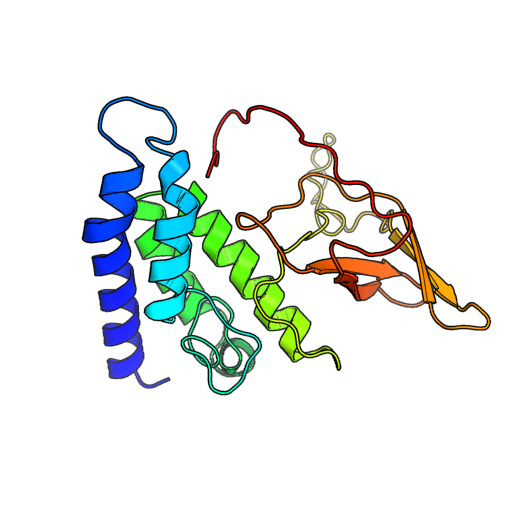12 104 ALA A O 1
ATOM 724 N N . LEU A 1 105 ? 1.193 -0.759 9.978 1.00 77.00 105 LEU A N 1
ATOM 725 C CA . LEU A 1 105 ? 1.095 -2.032 10.691 1.00 77.00 105 LEU A CA 1
ATOM 726 C C . LEU A 1 105 ? 2.356 -2.375 11.481 1.00 77.00 105 LEU A C 1
ATOM 728 O O . LEU A 1 105 ? 2.239 -2.875 12.590 1.00 77.00 105 LEU A O 1
ATOM 732 N N . GLN A 1 106 ? 3.546 -2.046 10.979 1.00 76.00 106 GLN A N 1
ATOM 733 C CA . GLN A 1 106 ? 4.799 -2.177 11.735 1.00 76.00 106 GLN A CA 1
ATOM 734 C C . GLN A 1 106 ? 4.787 -1.340 13.026 1.00 76.00 106 GLN A C 1
ATOM 736 O O . GLN A 1 106 ? 5.516 -1.632 13.968 1.00 76.00 106 GLN A O 1
ATOM 741 N N . SER A 1 107 ? 3.958 -0.292 13.077 1.00 68.25 107 SER A N 1
ATOM 742 C CA . SER A 1 107 ? 3.760 0.534 14.277 1.00 68.25 107 SER A CA 1
ATOM 743 C C . SER A 1 107 ? 2.626 0.030 15.175 1.00 68.25 107 SER A C 1
ATOM 745 O O . SER A 1 107 ? 2.420 0.580 16.257 1.00 68.25 107 SER A O 1
ATOM 747 N N . ALA A 1 108 ? 1.863 -0.969 14.725 1.00 66.00 108 ALA A N 1
ATOM 748 C CA . ALA A 1 108 ? 0.725 -1.539 15.428 1.00 66.00 108 ALA A CA 1
ATOM 749 C C . ALA A 1 108 ? 1.114 -2.852 16.124 1.00 66.00 108 ALA A C 1
ATOM 751 O O . ALA A 1 108 ? 2.022 -3.566 15.714 1.00 66.00 108 ALA A O 1
ATOM 752 N N . THR A 1 109 ? 0.398 -3.203 17.189 1.00 55.22 109 THR A N 1
ATOM 753 C CA . THR A 1 109 ? 0.627 -4.432 17.969 1.00 55.22 109 THR A CA 1
ATOM 754 C C . THR A 1 109 ? 0.008 -5.690 17.348 1.00 55.22 109 THR A C 1
ATOM 756 O O . THR A 1 109 ? 0.126 -6.769 17.926 1.00 55.22 109 THR A O 1
ATOM 759 N N . ALA A 1 110 ? -0.661 -5.578 16.195 1.00 51.31 110 ALA A N 1
ATOM 760 C CA . ALA A 1 110 ? -1.362 -6.686 15.552 1.00 51.31 110 ALA A CA 1
ATOM 761 C C . ALA A 1 110 ? -0.553 -7.258 14.370 1.00 51.31 110 ALA A C 1
ATOM 763 O O . ALA A 1 110 ? -0.136 -6.493 13.498 1.00 51.31 110 ALA A O 1
ATOM 764 N N . PRO A 1 111 ? -0.367 -8.588 14.289 1.00 49.69 111 PRO A N 1
ATOM 765 C CA . PRO A 1 111 ? 0.263 -9.214 13.136 1.00 49.69 111 PRO A CA 1
ATOM 766 C C . PRO A 1 111 ? -0.736 -9.222 11.977 1.00 49.69 111 PRO A C 1
ATOM 768 O O . PRO A 1 111 ? -1.757 -9.903 12.050 1.00 49.69 111 PRO A O 1
ATOM 771 N N . ALA A 1 112 ? -0.471 -8.480 10.904 1.00 53.19 112 ALA A N 1
ATOM 772 C CA . ALA A 1 112 ? -1.287 -8.587 9.699 1.00 53.19 112 ALA A CA 1
ATOM 773 C C . ALA A 1 112 ? -0.432 -8.587 8.428 1.00 53.19 112 ALA A C 1
ATOM 775 O O . ALA A 1 112 ? 0.353 -7.676 8.170 1.00 53.19 112 ALA A O 1
ATOM 776 N N . SER A 1 113 ? -0.620 -9.638 7.629 1.00 54.66 113 SER A N 1
ATOM 777 C CA . SER A 1 113 ? -0.307 -9.684 6.201 1.00 54.66 113 SER A CA 1
ATOM 778 C C . SER A 1 113 ? -1.319 -8.860 5.386 1.00 54.66 113 SER A C 1
ATOM 780 O O . SER A 1 113 ? -2.406 -8.564 5.872 1.00 54.66 113 SER A O 1
ATOM 782 N N . ARG A 1 114 ? -0.946 -8.485 4.149 1.00 54.84 114 ARG A N 1
ATOM 783 C CA . ARG A 1 114 ? -1.746 -7.776 3.117 1.00 54.84 114 ARG A CA 1
ATOM 784 C C . ARG A 1 114 ? -2.894 -6.902 3.663 1.00 54.84 114 ARG A C 1
ATOM 786 O O . ARG A 1 114 ? -4.074 -7.203 3.461 1.00 54.84 114 ARG A O 1
ATOM 793 N N . ALA A 1 115 ? -2.571 -5.791 4.325 1.00 49.94 115 ALA A N 1
ATOM 794 C CA . ALA A 1 115 ? -3.574 -4.751 4.550 1.00 49.94 115 ALA A CA 1
ATOM 795 C C . ALA A 1 115 ? -3.855 -4.014 3.234 1.00 49.94 115 ALA A C 1
ATOM 797 O O . ALA A 1 115 ? -2.927 -3.530 2.587 1.00 49.94 115 ALA A O 1
ATOM 798 N N . ALA A 1 116 ? -5.132 -3.879 2.859 1.00 51.53 116 ALA A N 1
ATOM 799 C CA . ALA A 1 116 ? -5.502 -2.727 2.047 1.00 51.53 116 ALA A CA 1
ATOM 800 C C . ALA A 1 116 ? -5.276 -1.496 2.890 1.00 51.53 116 ALA A C 1
ATOM 802 O O . ALA A 1 116 ? -5.615 -1.451 4.074 1.00 51.53 116 ALA A O 1
ATOM 803 N N . ILE A 1 117 ? -4.798 -0.445 2.256 1.00 52.53 117 ILE A N 1
ATOM 804 C CA . ILE A 1 117 ? -4.741 0.827 2.929 1.00 52.53 117 ILE A CA 1
ATOM 805 C C . ILE A 1 117 ? -5.937 1.672 2.542 1.00 52.53 117 ILE A C 1
ATOM 807 O O . ILE A 1 117 ? -5.940 2.414 1.566 1.00 52.53 117 ILE A O 1
ATOM 811 N N . GLY A 1 118 ? -6.932 1.675 3.416 1.00 49.38 118 GLY A N 1
ATOM 812 C CA . GLY A 1 118 ? -7.847 2.803 3.490 1.00 49.38 118 GLY A CA 1
ATOM 813 C C . GLY A 1 118 ? -7.173 4.054 4.036 1.00 49.38 118 GLY A C 1
ATOM 814 O O . GLY A 1 118 ? -7.569 4.520 5.094 1.00 49.38 118 GLY A O 1
ATOM 815 N N . ILE A 1 119 ? -6.207 4.646 3.320 1.00 50.56 119 ILE A N 1
ATOM 816 C CA . ILE A 1 119 ? -5.788 6.014 3.632 1.00 50.56 119 ILE A CA 1
ATOM 817 C C . ILE A 1 119 ? -6.988 6.881 3.305 1.00 50.56 119 ILE A C 1
ATOM 819 O O . ILE A 1 119 ? -7.372 7.078 2.155 1.00 50.56 119 ILE A O 1
ATOM 823 N N . THR A 1 120 ? -7.623 7.348 4.365 1.00 45.62 120 THR A N 1
ATOM 824 C CA . THR A 1 120 ? -8.611 8.402 4.279 1.00 45.62 120 THR A CA 1
ATOM 825 C C . THR A 1 120 ? -7.854 9.657 3.846 1.00 45.62 120 THR A C 1
ATOM 827 O O . THR A 1 120 ? -6.863 10.054 4.463 1.00 45.62 120 THR A O 1
ATOM 830 N N . ASN A 1 121 ? -8.325 10.304 2.782 1.00 44.66 121 ASN A N 1
ATOM 831 C CA . ASN A 1 121 ? -7.814 11.601 2.332 1.00 44.66 121 ASN A CA 1
ATOM 832 C C . ASN A 1 121 ? -8.177 12.750 3.294 1.00 44.66 121 ASN A C 1
ATOM 834 O O . ASN A 1 121 ? -8.076 13.917 2.923 1.00 44.66 121 ASN A O 1
ATOM 838 N N . GLY A 1 122 ? -8.579 12.453 4.536 1.00 42.56 122 GLY A N 1
ATOM 839 C CA . GLY A 1 122 ? -8.927 13.463 5.530 1.00 42.56 122 GLY A CA 1
ATOM 840 C C . GLY A 1 122 ? -7.767 14.386 5.905 1.00 42.56 122 GLY A C 1
ATOM 841 O O . GLY A 1 122 ? -7.998 15.429 6.492 1.00 42.56 122 GLY A O 1
ATOM 842 N N . LEU A 1 123 ? -6.518 14.074 5.551 1.00 46.50 123 LEU A N 1
ATOM 843 C CA . LEU A 1 123 ? -5.401 14.945 5.918 1.00 46.50 123 LEU A CA 1
ATOM 844 C C . LEU A 1 123 ? -5.129 16.079 4.921 1.00 46.50 123 LEU A C 1
ATOM 846 O O . LEU A 1 123 ? -4.563 17.084 5.338 1.00 46.50 123 LEU A O 1
ATOM 850 N N . TRP A 1 124 ? -5.538 15.963 3.650 1.00 45.19 124 TRP A N 1
ATOM 851 C CA . TRP A 1 124 ? -5.256 16.979 2.624 1.00 45.19 124 TRP A CA 1
ATOM 852 C C . TRP A 1 124 ? -6.291 16.928 1.490 1.00 45.19 124 TRP A C 1
ATOM 854 O O . TRP A 1 124 ? -6.041 16.371 0.422 1.00 45.19 124 TRP A O 1
ATOM 864 N N . VAL A 1 125 ? -7.471 17.517 1.698 1.00 44.00 125 VAL A N 1
ATOM 865 C CA . VAL A 1 125 ? -8.420 17.754 0.598 1.00 44.00 125 VAL A CA 1
ATOM 866 C C . VAL A 1 125 ? -8.035 19.058 -0.092 1.00 44.00 125 VAL A C 1
ATOM 868 O O . VAL A 1 125 ? -7.902 20.091 0.565 1.00 44.00 125 VAL A O 1
ATOM 871 N N . ALA A 1 126 ? -7.871 19.028 -1.418 1.00 42.62 126 ALA A N 1
ATOM 872 C CA . ALA A 1 126 ? -7.823 20.248 -2.216 1.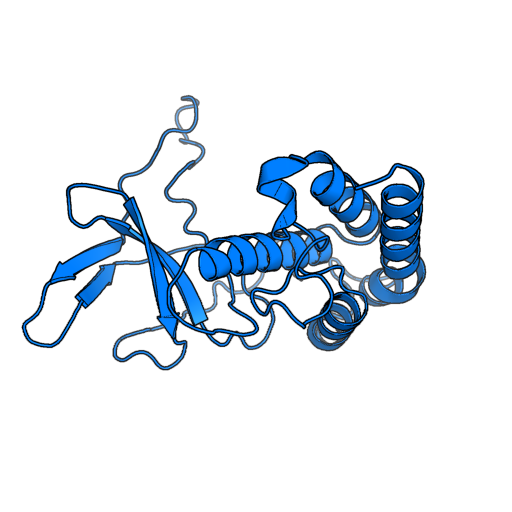00 42.62 126 ALA A CA 1
ATOM 873 C C . ALA A 1 126 ? -9.147 20.990 -2.015 1.00 42.62 126 ALA A C 1
ATOM 875 O O . ALA A 1 126 ? -10.199 20.540 -2.476 1.00 42.62 126 ALA A O 1
ATOM 876 N N . ARG A 1 127 ? -9.114 22.096 -1.273 1.00 47.41 127 ARG A N 1
ATOM 877 C CA . ARG A 1 127 ? -10.308 22.898 -1.056 1.00 47.41 127 ARG A CA 1
ATOM 878 C C . ARG A 1 127 ? -10.645 23.601 -2.367 1.00 47.41 127 ARG A C 1
ATOM 880 O O . ARG A 1 127 ? -9.785 24.178 -3.030 1.00 47.41 127 ARG A O 1
ATOM 887 N N . SER A 1 128 ? -11.911 23.524 -2.769 1.00 48.47 128 SER A N 1
ATOM 888 C CA . SER A 1 128 ? -12.407 24.117 -4.020 1.00 48.47 128 SER A CA 1
ATOM 889 C C . SER A 1 128 ? -12.285 25.647 -4.067 1.00 48.47 128 SER A C 1
ATOM 891 O O . SER A 1 128 ? -12.557 26.246 -5.102 1.00 48.47 128 SER A O 1
ATOM 893 N N . ASP A 1 129 ? -11.916 26.275 -2.950 1.00 53.03 129 ASP A N 1
ATOM 894 C CA . ASP A 1 129 ? -11.723 27.715 -2.773 1.00 53.03 129 ASP A CA 1
ATOM 895 C C . ASP A 1 129 ? -10.289 28.191 -3.088 1.00 53.03 129 ASP A C 1
ATOM 897 O O . ASP A 1 129 ? -10.031 29.392 -3.056 1.00 53.03 129 ASP A O 1
ATOM 901 N N . GLY A 1 130 ? -9.366 27.288 -3.446 1.00 48.00 130 GLY A N 1
ATOM 902 C CA . GLY A 1 130 ? -7.979 27.648 -3.753 1.00 48.00 130 GLY A CA 1
ATOM 903 C C . GLY A 1 130 ? -7.115 27.918 -2.518 1.00 48.00 130 GLY A C 1
ATOM 904 O O . GLY A 1 130 ? -5.985 28.386 -2.665 1.00 48.00 130 GLY A O 1
ATOM 905 N N . GLU A 1 131 ? -7.609 27.618 -1.314 1.00 50.34 131 GLU A N 1
ATOM 906 C CA . GLU A 1 131 ? -6.774 27.598 -0.117 1.00 50.34 131 GLU A CA 1
ATOM 907 C C . GLU A 1 131 ? -5.808 26.408 -0.148 1.00 50.34 131 GLU A C 1
ATOM 909 O O . GLU A 1 131 ? -6.090 25.351 -0.726 1.00 50.34 131 GLU A O 1
ATOM 914 N N . THR A 1 132 ? -4.649 26.583 0.496 1.00 51.41 132 THR A N 1
ATOM 915 C CA . THR A 1 132 ? -3.709 25.490 0.750 1.00 51.41 132 THR A CA 1
ATOM 916 C C . THR A 1 132 ? -4.494 24.330 1.359 1.00 51.41 132 THR A C 1
ATOM 918 O O . THR A 1 132 ? -5.205 24.559 2.344 1.00 51.41 132 THR A O 1
ATOM 921 N N . PRO A 1 133 ? -4.409 23.110 0.797 1.00 53.06 133 PRO A N 1
ATOM 922 C CA . PRO A 1 133 ? -5.075 21.964 1.390 1.00 53.06 133 PRO A CA 1
ATOM 923 C C . PRO A 1 133 ? -4.702 21.901 2.875 1.00 53.06 133 PRO A C 1
ATOM 925 O O . PRO A 1 133 ? -3.549 22.109 3.247 1.00 53.06 133 PRO A O 1
ATOM 928 N N . GLY A 1 134 ? -5.712 21.743 3.719 1.00 46.53 134 GLY A N 1
ATOM 929 C CA . GLY A 1 134 ? -5.569 21.714 5.168 1.00 46.53 134 GLY A CA 1
ATOM 930 C C . GLY A 1 134 ? -6.118 20.403 5.717 1.00 46.53 134 GLY A C 1
ATOM 931 O O . GLY A 1 134 ? -6.904 19.745 5.026 1.00 46.53 134 GLY A O 1
ATOM 932 N N . PRO A 1 135 ? -5.727 20.024 6.944 1.00 51.38 135 PRO A N 1
ATOM 933 C CA . PRO A 1 135 ? -6.275 18.845 7.592 1.00 51.38 135 PRO A CA 1
ATOM 934 C C . PRO A 1 135 ? -7.787 19.017 7.742 1.00 51.38 135 PRO A C 1
ATOM 936 O O . PRO A 1 135 ? -8.257 19.979 8.350 1.00 51.38 135 PRO A O 1
ATOM 939 N N . VAL A 1 136 ? -8.547 18.100 7.152 1.00 57.88 136 VAL A N 1
ATOM 940 C CA . VAL A 1 136 ? -9.980 17.964 7.405 1.00 57.88 136 VAL A CA 1
ATOM 941 C C . VAL A 1 136 ? -10.127 17.215 8.723 1.00 57.88 136 VAL A C 1
ATOM 943 O O . VAL A 1 136 ? -9.345 16.310 9.029 1.00 57.88 136 VAL A O 1
ATOM 946 N N . GLU A 1 137 ? -11.110 17.604 9.534 1.00 60.00 137 GLU A N 1
ATOM 947 C CA . GLU A 1 137 ? -11.445 16.822 10.719 1.00 60.00 137 GLU A CA 1
ATOM 948 C C . GLU A 1 137 ? -11.749 15.378 10.288 1.00 60.00 137 GLU A C 1
ATOM 950 O O . GLU A 1 137 ? -12.524 15.163 9.351 1.00 60.00 137 GLU A O 1
ATOM 955 N N . PRO A 1 138 ? -11.112 14.374 10.907 1.00 63.78 138 PRO A N 1
ATOM 956 C CA . PRO A 1 138 ? -11.348 12.987 10.543 1.00 63.78 138 PRO A CA 1
ATOM 957 C C . PRO A 1 138 ? -12.827 12.645 10.759 1.00 63.78 138 PRO A C 1
ATOM 959 O O . PRO A 1 138 ? -13.352 12.781 11.859 1.00 63.78 138 PRO A O 1
ATOM 962 N N . GLU A 1 139 ? -13.490 12.135 9.719 1.00 71.62 139 GLU A N 1
ATOM 963 C CA . GLU A 1 139 ? -14.870 11.630 9.822 1.00 71.62 139 GLU A CA 1
ATOM 964 C C . GLU A 1 139 ? -14.964 10.343 10.664 1.00 71.62 139 GLU A C 1
ATOM 966 O O . GLU A 1 139 ? -16.061 9.897 10.997 1.00 71.62 139 GLU A O 1
ATOM 971 N N . ALA A 1 140 ? -13.821 9.726 10.978 1.00 79.75 140 ALA A N 1
ATOM 972 C CA . ALA A 1 140 ? -13.710 8.507 11.761 1.00 79.75 140 ALA A CA 1
ATOM 973 C C . ALA A 1 140 ? -13.354 8.814 13.225 1.00 79.75 140 ALA A C 1
ATOM 975 O O . ALA A 1 140 ? -12.284 9.349 13.529 1.00 79.75 140 ALA A O 1
ATOM 976 N N . MET A 1 141 ? -14.249 8.423 14.128 1.00 85.12 141 MET A N 1
ATOM 977 C CA . MET A 1 141 ? -14.160 8.631 15.571 1.00 85.12 141 MET A CA 1
ATOM 978 C C . MET A 1 141 ? -13.950 7.305 16.301 1.00 85.12 141 MET A C 1
ATOM 980 O O . MET A 1 141 ? -14.655 6.326 16.046 1.00 85.12 141 MET A O 1
ATOM 984 N N . LEU A 1 142 ? -13.014 7.298 17.246 1.00 87.69 142 LEU A N 1
ATOM 985 C CA . LEU A 1 142 ? -12.794 6.218 18.199 1.00 87.69 142 LEU A CA 1
ATOM 986 C C . LEU A 1 142 ? -13.515 6.529 19.507 1.00 87.69 142 LEU A C 1
ATOM 988 O O . LEU A 1 142 ? -13.417 7.632 20.041 1.00 87.69 142 LEU A O 1
ATOM 992 N N . SER A 1 143 ? -14.199 5.531 20.051 1.00 89.81 143 SER A N 1
ATOM 993 C CA . SER A 1 143 ? -14.788 5.587 21.387 1.00 89.81 143 SER A CA 1
ATOM 994 C C . SER A 1 143 ? -14.433 4.330 22.164 1.00 89.81 143 SER A C 1
ATOM 996 O O . SER A 1 143 ? -14.533 3.220 21.641 1.00 89.81 143 SER A O 1
ATOM 998 N N . GLU A 1 144 ? -14.007 4.502 23.410 1.00 88.38 144 GLU A N 1
ATOM 999 C CA . GLU A 1 144 ? -13.786 3.383 24.319 1.00 88.38 144 GLU A CA 1
ATOM 1000 C C . GLU A 1 144 ? -15.138 2.787 24.739 1.00 88.38 144 GLU A C 1
ATOM 1002 O O . GLU A 1 144 ? -16.103 3.501 25.020 1.00 88.38 144 GLU A O 1
ATOM 1007 N N . GLN A 1 145 ? -15.213 1.464 24.742 1.00 87.56 145 GLN A N 1
ATOM 1008 C CA . GLN A 1 145 ? -16.366 0.654 25.116 1.00 87.56 145 GLN A CA 1
ATOM 1009 C C . GLN A 1 145 ? -15.924 -0.382 26.157 1.00 87.56 145 GLN A C 1
ATOM 1011 O O . GLN A 1 145 ? -14.738 -0.665 26.308 1.00 87.56 145 GLN A O 1
ATOM 1016 N N . ALA A 1 146 ? -16.879 -1.005 26.854 1.00 83.50 146 ALA A N 1
ATOM 1017 C CA . ALA A 1 146 ? -16.578 -1.974 27.915 1.00 83.50 146 ALA A CA 1
ATOM 1018 C C . ALA A 1 146 ? -15.707 -3.166 27.456 1.00 83.50 146 ALA A C 1
ATOM 1020 O O . ALA A 1 146 ? -14.967 -3.724 28.262 1.00 83.50 146 ALA A O 1
ATOM 1021 N N . GLU A 1 147 ? -15.782 -3.539 26.174 1.00 83.44 147 GLU A N 1
ATOM 1022 C CA . GLU A 1 147 ? -15.070 -4.684 25.585 1.00 83.44 147 GLU A CA 1
ATOM 1023 C C . GLU A 1 147 ? -14.000 -4.272 24.553 1.00 83.44 147 GLU A C 1
ATOM 1025 O O . GLU A 1 147 ? -13.520 -5.108 23.790 1.00 83.44 147 GLU A O 1
ATOM 1030 N N . GLY A 1 148 ? -13.607 -2.993 24.510 1.00 86.38 148 GLY A N 1
ATOM 1031 C CA . GLY A 1 148 ? -12.561 -2.513 23.604 1.00 86.38 148 GLY A CA 1
ATOM 1032 C C . GLY A 1 148 ? -12.872 -1.155 22.989 1.00 86.38 148 GLY A C 1
ATOM 1033 O O . GLY A 1 148 ? -13.356 -0.255 23.662 1.00 86.38 148 GLY A O 1
ATOM 1034 N N . TRP A 1 149 ? -12.579 -0.994 21.701 1.00 87.19 149 TRP A N 1
ATOM 1035 C CA . TRP A 1 149 ? -12.783 0.262 20.979 1.00 87.19 149 TRP A CA 1
ATOM 1036 C C . TRP A 1 149 ? -13.857 0.099 19.909 1.00 87.19 149 TRP A C 1
ATOM 1038 O O . TRP A 1 149 ? -13.850 -0.877 19.161 1.00 87.19 149 TRP A O 1
ATOM 1048 N N . ALA A 1 150 ? -14.752 1.077 19.806 1.00 90.44 150 ALA A N 1
ATOM 1049 C CA . ALA A 1 150 ? -15.675 1.216 18.690 1.00 90.44 150 ALA A CA 1
ATOM 1050 C C . ALA A 1 150 ? -15.204 2.334 17.758 1.00 90.44 150 ALA A C 1
ATOM 1052 O O . ALA A 1 150 ? -14.896 3.442 18.205 1.00 90.44 150 ALA A O 1
ATOM 1053 N N . LEU A 1 151 ? -15.189 2.034 16.461 1.00 88.38 151 LEU A N 1
ATOM 1054 C CA . LEU A 1 151 ? -14.915 2.979 15.387 1.00 88.38 151 LEU A CA 1
ATOM 1055 C C . LEU A 1 151 ? -16.234 3.336 14.696 1.00 88.38 151 LEU A C 1
ATOM 1057 O O . LEU A 1 151 ? -16.937 2.450 14.215 1.00 88.38 151 LEU A O 1
ATOM 1061 N N . ALA A 1 152 ? -16.555 4.624 14.618 1.00 88.88 152 ALA A N 1
ATOM 1062 C CA . ALA A 1 152 ? -17.725 5.119 13.901 1.00 88.88 152 ALA A CA 1
ATOM 1063 C C . ALA A 1 152 ? -17.312 6.213 12.919 1.00 88.88 152 ALA A C 1
ATOM 1065 O O . ALA A 1 152 ? -16.605 7.145 13.292 1.00 88.88 152 ALA A O 1
ATOM 1066 N N . GLY A 1 153 ? -17.753 6.111 11.667 1.00 84.88 153 GLY A N 1
ATOM 1067 C CA . GLY A 1 153 ? -17.448 7.114 10.655 1.00 84.88 153 GLY A CA 1
ATOM 1068 C C . GLY A 1 153 ? -17.523 6.579 9.238 1.00 84.88 153 GLY A C 1
ATOM 1069 O O . GLY A 1 153 ? -18.019 5.479 8.990 1.00 84.88 153 GLY A O 1
ATOM 1070 N N . ARG A 1 154 ? -17.004 7.371 8.302 1.00 79.69 154 ARG A N 1
ATOM 1071 C CA . ARG A 1 154 ? -16.902 7.007 6.891 1.00 79.69 154 ARG A CA 1
ATOM 1072 C C . ARG A 1 154 ? -15.519 7.357 6.357 1.00 79.69 154 ARG A C 1
ATOM 1074 O O . ARG A 1 154 ? -14.859 8.281 6.815 1.00 79.69 154 ARG A O 1
ATOM 1081 N N . CYS A 1 155 ? -15.075 6.587 5.372 1.00 77.25 155 CYS A N 1
ATOM 1082 C CA . CYS A 1 155 ? -13.898 6.888 4.570 1.00 77.25 155 CYS A CA 1
ATOM 1083 C C . CYS A 1 155 ? -14.291 6.830 3.093 1.00 77.25 155 CYS A C 1
ATOM 1085 O O . CYS A 1 155 ? -15.144 6.033 2.696 1.00 77.25 155 CYS A O 1
ATOM 1087 N N . CYS A 1 156 ? -13.693 7.688 2.273 1.00 75.75 156 CYS A N 1
ATOM 1088 C CA . CYS A 1 156 ? -13.907 7.715 0.830 1.00 75.75 156 CYS A CA 1
ATOM 1089 C C . CYS A 1 156 ? -12.574 7.584 0.090 1.00 75.75 156 CYS A C 1
ATOM 1091 O O . CYS A 1 156 ? -11.522 7.873 0.655 1.00 75.75 156 CYS A O 1
ATOM 1093 N N . PHE A 1 157 ? -12.641 7.126 -1.166 1.00 74.81 157 PHE A N 1
ATOM 1094 C CA . PHE A 1 157 ? -11.476 6.913 -2.037 1.00 74.81 157 PHE A CA 1
ATOM 1095 C C . PHE A 1 157 ? -10.398 6.005 -1.422 1.00 74.81 157 PHE A C 1
ATOM 1097 O O . PHE A 1 157 ? -9.205 6.231 -1.584 1.00 74.81 157 PHE A O 1
ATOM 1104 N N . VAL A 1 158 ? -10.839 4.962 -0.716 1.00 77.31 158 VAL A N 1
ATOM 1105 C CA . VAL A 1 158 ? -9.975 3.927 -0.138 1.00 77.31 158 VAL A CA 1
ATOM 1106 C C . VAL A 1 158 ? -9.273 3.161 -1.261 1.00 77.31 158 VAL A C 1
ATOM 1108 O O . VAL A 1 158 ? -9.936 2.561 -2.107 1.00 77.31 158 VAL A O 1
ATOM 1111 N N . HIS A 1 159 ? -7.940 3.170 -1.256 1.00 75.19 159 HIS A N 1
ATOM 1112 C CA . HIS A 1 159 ? -7.123 2.430 -2.214 1.00 75.19 159 HIS A CA 1
ATOM 1113 C C . HIS A 1 159 ? -6.711 1.074 -1.637 1.00 75.19 159 HIS A C 1
ATOM 1115 O O . HIS A 1 159 ? -5.943 0.976 -0.689 1.00 75.19 159 HIS A O 1
ATOM 1121 N N . ALA A 1 160 ? -7.211 0.001 -2.231 1.00 71.06 160 ALA A N 1
ATOM 1122 C CA . ALA A 1 160 ? -6.962 -1.353 -1.768 1.00 71.06 160 ALA A CA 1
ATOM 1123 C C . ALA A 1 160 ? -6.256 -2.165 -2.852 1.00 71.06 160 ALA A C 1
ATOM 1125 O O . ALA A 1 160 ? -6.619 -2.078 -4.024 1.00 71.06 160 ALA A O 1
ATOM 1126 N N . ALA A 1 161 ? -5.300 -3.005 -2.452 1.00 66.81 161 ALA A N 1
ATOM 1127 C CA . ALA A 1 161 ? -4.943 -4.158 -3.269 1.00 66.81 161 ALA A CA 1
ATOM 1128 C C . ALA A 1 161 ? -6.164 -5.100 -3.393 1.00 66.81 161 ALA A C 1
ATOM 1130 O O . ALA A 1 161 ? -7.035 -5.082 -2.515 1.00 66.81 161 ALA A O 1
ATOM 1131 N N . PRO A 1 162 ? -6.247 -5.942 -4.437 1.00 66.25 162 PRO A N 1
ATOM 1132 C CA . PRO A 1 162 ? -7.295 -6.950 -4.546 1.00 66.25 162 PRO A CA 1
ATOM 1133 C C . PRO A 1 162 ? -7.330 -7.859 -3.308 1.00 66.25 162 PRO A C 1
ATOM 1135 O O . PRO A 1 162 ? -6.292 -8.361 -2.882 1.00 66.25 162 PRO A O 1
ATOM 1138 N N . ALA A 1 163 ? -8.530 -8.091 -2.765 1.00 71.50 163 ALA A N 1
ATOM 1139 C CA . ALA A 1 163 ? -8.788 -8.956 -1.605 1.00 71.50 163 ALA A CA 1
ATOM 1140 C C . ALA A 1 163 ? -7.947 -8.628 -0.349 1.00 71.50 163 ALA A C 1
ATOM 1142 O O . ALA A 1 163 ? -7.129 -9.443 0.090 1.00 71.50 163 ALA A O 1
ATOM 1143 N N . PRO A 1 164 ? -8.143 -7.449 0.262 1.00 76.38 164 PRO A N 1
ATOM 1144 C CA . PRO A 1 164 ? -7.412 -7.107 1.472 1.00 76.38 164 PRO A CA 1
ATOM 1145 C C . PRO A 1 164 ? -7.861 -7.891 2.699 1.00 76.38 164 PRO A C 1
ATOM 1147 O O . PRO A 1 164 ? -8.980 -8.392 2.749 1.00 76.38 164 PRO A O 1
ATOM 1150 N N . GLN A 1 165 ? -6.993 -7.955 3.709 1.00 76.69 165 GLN A N 1
ATOM 1151 C CA . GLN A 1 165 ? -7.283 -8.619 4.988 1.00 76.69 165 GLN A CA 1
ATOM 1152 C C . GLN A 1 165 ? -7.658 -7.639 6.105 1.00 76.69 165 GLN A C 1
ATOM 1154 O O . GLN A 1 165 ? -8.384 -7.984 7.035 1.00 76.69 165 GLN A O 1
ATOM 1159 N N . ALA A 1 166 ? -7.208 -6.392 5.998 1.00 79.88 166 ALA A N 1
ATOM 1160 C CA . ALA A 1 166 ? -7.573 -5.315 6.905 1.00 79.88 166 ALA A CA 1
ATOM 1161 C C . ALA A 1 166 ? -7.489 -3.962 6.194 1.00 79.88 166 ALA A C 1
ATOM 1163 O O . ALA A 1 166 ? -6.877 -3.857 5.131 1.00 79.88 166 ALA A O 1
ATOM 1164 N N . PHE A 1 167 ? -8.065 -2.942 6.823 1.00 81.12 167 PHE A N 1
ATOM 1165 C CA . PHE A 1 167 ? -7.919 -1.532 6.497 1.00 81.12 167 PHE A CA 1
ATOM 1166 C C . PHE A 1 167 ? -7.182 -0.809 7.622 1.00 81.12 167 PHE A C 1
ATOM 1168 O O . PHE A 1 167 ? -7.470 -1.032 8.794 1.00 81.12 167 PHE A O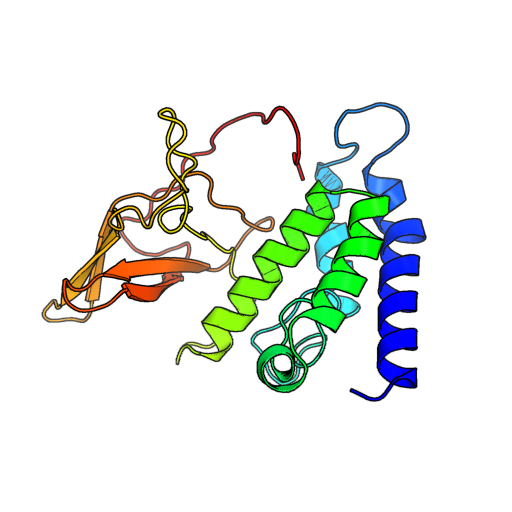 1
ATOM 1175 N N . VAL A 1 168 ? -6.268 0.098 7.285 1.00 79.00 168 VAL A N 1
ATOM 1176 C CA . VAL A 1 168 ? -5.732 1.069 8.251 1.00 79.00 168 VAL A CA 1
ATOM 1177 C C . VAL A 1 168 ? -6.536 2.355 8.134 1.00 79.00 168 VAL A C 1
ATOM 1179 O O . VAL A 1 168 ? -6.430 3.039 7.125 1.00 79.00 168 VAL A O 1
ATOM 1182 N N . VAL A 1 169 ? -7.317 2.689 9.157 1.00 80.81 169 VAL A N 1
ATOM 1183 C CA . VAL A 1 169 ? -8.133 3.905 9.236 1.00 80.81 169 VAL A CA 1
ATOM 1184 C C . VAL A 1 169 ? -7.503 4.869 10.232 1.00 80.81 169 VAL A C 1
ATOM 1186 O O . VAL A 1 169 ? -7.297 4.525 11.393 1.00 80.81 169 VAL A O 1
ATOM 1189 N N . TYR A 1 170 ? -7.221 6.095 9.803 1.00 78.69 170 TYR A N 1
ATOM 1190 C CA . TYR A 1 170 ? -6.829 7.157 10.725 1.00 78.69 170 TYR A CA 1
ATOM 1191 C C . TYR A 1 170 ? -8.077 7.742 11.383 1.00 78.69 170 TYR A C 1
ATOM 1193 O O . TYR A 1 170 ? -8.930 8.308 10.700 1.00 78.69 170 TYR A O 1
ATOM 1201 N N . ALA A 1 171 ? -8.177 7.593 12.701 1.00 80.56 171 ALA A N 1
ATOM 1202 C CA . ALA A 1 171 ? -9.342 7.986 13.484 1.00 80.56 171 ALA A CA 1
ATOM 1203 C C . ALA A 1 171 ? -8.929 8.755 14.742 1.00 80.56 171 ALA A C 1
ATOM 1205 O O . ALA A 1 171 ? -7.817 8.576 15.238 1.00 80.56 171 ALA A O 1
ATOM 1206 N N . THR A 1 172 ? -9.797 9.635 15.241 1.00 82.19 172 THR A N 1
ATOM 1207 C CA . THR A 1 172 ? -9.522 10.443 16.441 1.00 82.19 172 THR A CA 1
ATOM 1208 C C . THR A 1 172 ? -10.347 9.982 17.634 1.00 82.19 172 THR A C 1
ATOM 1210 O O . THR A 1 172 ? -11.524 9.663 17.498 1.00 82.19 172 THR A O 1
ATOM 1213 N N . ASP A 1 173 ? -9.741 9.983 18.816 1.00 84.38 173 ASP A N 1
ATOM 1214 C CA . ASP A 1 173 ? -10.418 9.825 20.113 1.00 84.38 173 ASP A CA 1
ATOM 1215 C C . ASP A 1 173 ? -10.844 11.185 20.716 1.00 84.38 173 ASP A C 1
ATOM 1217 O O . ASP A 1 173 ? -11.222 11.275 21.883 1.00 84.38 173 ASP A O 1
ATOM 1221 N N . GLY A 1 174 ? -10.750 12.267 19.932 1.00 80.50 174 GLY A N 1
ATOM 1222 C CA . GLY A 1 174 ? -10.960 13.646 20.380 1.00 80.50 174 GLY A CA 1
ATOM 1223 C C . GLY A 1 174 ? -9.714 14.306 20.984 1.00 80.50 174 GLY A C 1
ATOM 1224 O O . GLY A 1 174 ? -9.759 15.494 21.292 1.00 80.50 174 GLY A O 1
ATOM 1225 N N . GLN A 1 175 ? -8.607 13.573 21.141 1.00 81.00 175 GLN A N 1
ATOM 1226 C CA . GLN A 1 175 ? -7.318 14.096 21.608 1.00 81.00 175 GLN A CA 1
ATOM 1227 C C . GLN A 1 175 ? -6.243 14.005 20.523 1.00 81.00 175 GLN A C 1
ATOM 1229 O O . GLN A 1 175 ? -5.485 14.953 20.324 1.00 81.00 175 GLN A O 1
ATOM 1234 N N . ALA A 1 176 ? -6.167 12.874 19.819 1.00 78.62 176 ALA A N 1
ATOM 1235 C CA . ALA A 1 176 ? -5.159 12.645 18.793 1.00 78.62 176 ALA A CA 1
ATOM 1236 C C . ALA A 1 176 ? -5.673 11.750 17.663 1.00 78.62 176 ALA A C 1
ATOM 1238 O O . ALA A 1 176 ? -6.445 10.818 17.880 1.00 78.62 176 ALA A O 1
ATOM 1239 N N . LEU A 1 177 ? -5.165 11.998 16.455 1.00 76.94 177 LEU A N 1
ATOM 1240 C CA . LEU A 1 177 ? -5.350 11.105 15.318 1.00 76.94 177 LEU A CA 1
ATOM 1241 C C . LEU A 1 177 ? -4.448 9.875 15.475 1.00 76.94 177 LEU A C 1
ATOM 1243 O O . LEU A 1 177 ? -3.245 10.008 15.710 1.00 76.94 177 LEU A O 1
ATOM 1247 N N . ARG A 1 178 ? -5.016 8.680 15.316 1.00 77.00 178 ARG A N 1
ATOM 1248 C CA . ARG A 1 178 ? -4.316 7.404 15.480 1.00 77.00 178 ARG A CA 1
ATOM 1249 C C . ARG A 1 178 ? -4.606 6.470 14.302 1.00 77.00 178 ARG A C 1
ATOM 1251 O O . ARG A 1 178 ? -5.762 6.380 13.881 1.00 77.00 178 ARG A O 1
ATOM 1258 N N . PRO A 1 179 ? -3.600 5.748 13.778 1.00 77.50 179 PRO A N 1
ATOM 1259 C CA . PRO A 1 179 ? -3.852 4.655 12.850 1.00 77.50 179 PRO A CA 1
ATOM 1260 C C . PRO A 1 179 ? -4.549 3.510 13.595 1.00 77.50 179 PRO A C 1
ATOM 1262 O O . PRO A 1 179 ? -4.086 3.062 14.642 1.00 77.50 179 PRO A O 1
ATOM 1265 N N . THR A 1 180 ? -5.665 3.042 13.050 1.00 80.31 180 THR A N 1
ATOM 1266 C CA . THR A 1 180 ? -6.488 1.964 13.606 1.00 80.31 180 THR A CA 1
ATOM 1267 C C . THR A 1 180 ? -6.635 0.870 12.567 1.00 80.31 180 THR A C 1
ATOM 1269 O O . THR A 1 180 ? -7.039 1.136 11.439 1.00 80.31 180 THR A O 1
ATOM 1272 N N . VAL A 1 181 ? -6.317 -0.365 12.938 1.00 81.00 181 VAL A N 1
ATOM 1273 C CA . VAL A 1 181 ? -6.455 -1.518 12.045 1.00 81.00 181 VAL A CA 1
ATOM 1274 C C . VAL A 1 181 ? -7.861 -2.088 12.187 1.00 81.00 181 VAL A C 1
ATOM 1276 O O . VAL A 1 181 ? -8.278 -2.448 13.285 1.00 81.00 181 VAL A O 1
ATOM 1279 N N . VAL A 1 182 ? -8.583 -2.176 11.075 1.00 83.12 182 VAL A N 1
ATOM 1280 C CA . VAL A 1 182 ? -9.945 -2.705 10.990 1.00 83.12 182 VAL A CA 1
ATOM 1281 C C . VAL A 1 182 ? -9.923 -3.942 10.092 1.00 83.12 182 VAL A C 1
ATOM 1283 O O . VAL A 1 182 ? -9.712 -3.796 8.887 1.00 83.12 182 VAL A O 1
ATOM 1286 N N . PRO A 1 183 ? -10.111 -5.157 10.632 1.00 84.38 183 PRO A N 1
ATOM 1287 C CA . PRO A 1 183 ? -10.240 -6.369 9.822 1.00 84.38 183 PRO A CA 1
ATOM 1288 C C . PRO A 1 183 ? -11.359 -6.246 8.780 1.00 84.38 183 PRO A C 1
ATOM 1290 O O . PRO A 1 183 ? -12.375 -5.598 9.037 1.00 84.38 183 PRO A O 1
ATOM 1293 N N . VAL A 1 184 ? -11.206 -6.868 7.606 1.00 84.31 184 VAL A N 1
ATOM 1294 C CA . VAL A 1 184 ? -12.252 -6.811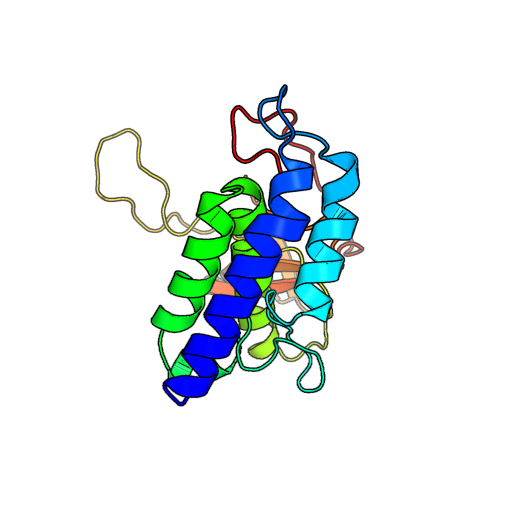 6.559 1.00 84.31 184 VAL A CA 1
ATOM 1295 C C . VAL A 1 184 ? -13.565 -7.485 6.958 1.00 84.31 184 VAL A C 1
ATOM 1297 O O . VAL A 1 184 ? -14.601 -7.205 6.363 1.00 84.31 184 VAL A O 1
ATOM 1300 N N . ASP A 1 185 ? -13.528 -8.354 7.965 1.00 86.88 185 ASP A N 1
ATOM 1301 C CA . ASP A 1 185 ? -14.672 -9.048 8.552 1.00 86.88 185 ASP A CA 1
ATOM 1302 C C . ASP A 1 185 ? -15.178 -8.390 9.850 1.00 86.88 185 ASP A C 1
ATOM 1304 O O . ASP A 1 185 ? -16.026 -8.955 10.545 1.00 86.88 185 ASP A O 1
ATOM 1308 N N . ALA A 1 186 ? -14.697 -7.184 10.180 1.00 87.88 186 ALA A N 1
ATOM 1309 C CA . ALA A 1 186 ? -15.137 -6.452 11.361 1.00 87.88 186 ALA A CA 1
ATOM 1310 C C . ALA A 1 186 ? -16.654 -6.187 11.339 1.00 87.88 186 ALA A C 1
ATOM 1312 O O . ALA A 1 186 ? -17.225 -5.732 10.344 1.00 87.88 186 ALA A O 1
ATOM 1313 N N . ALA A 1 187 ? -17.315 -6.428 12.474 1.00 90.62 187 ALA A N 1
ATOM 1314 C CA . ALA A 1 187 ? -18.747 -6.194 12.615 1.00 90.62 187 ALA A CA 1
ATOM 1315 C C . ALA A 1 187 ? -19.100 -4.721 12.336 1.00 90.62 187 ALA A C 1
ATOM 1317 O O . ALA A 1 187 ? -18.510 -3.808 12.910 1.00 90.62 187 ALA A O 1
ATOM 1318 N N . GLY A 1 188 ? -20.084 -4.493 11.462 1.00 90.75 188 GLY A N 1
ATOM 1319 C CA . GLY A 1 188 ? -20.532 -3.150 11.079 1.00 90.75 188 GLY A CA 1
ATOM 1320 C C . GLY A 1 188 ? -19.709 -2.478 9.974 1.00 90.75 188 GLY A C 1
ATOM 1321 O O . GLY A 1 188 ? -20.094 -1.398 9.527 1.00 90.75 188 GLY A O 1
ATOM 1322 N N . LEU A 1 189 ? -18.628 -3.100 9.486 1.00 90.12 189 LEU A N 1
ATOM 1323 C CA . LEU A 1 189 ? -17.893 -2.599 8.328 1.00 90.12 189 LEU A CA 1
ATOM 1324 C C . LEU A 1 189 ? -18.694 -2.828 7.041 1.00 90.12 189 LEU A C 1
ATOM 1326 O O . LEU A 1 189 ? -19.095 -3.946 6.721 1.00 90.12 189 LEU A O 1
ATOM 1330 N N . THR A 1 190 ? -18.883 -1.761 6.268 1.00 90.06 190 THR A N 1
ATOM 1331 C CA . THR A 1 190 ? -19.497 -1.826 4.938 1.00 90.06 190 THR A CA 1
ATOM 1332 C C . THR A 1 190 ? -18.590 -1.173 3.906 1.00 90.06 190 THR A C 1
ATOM 1334 O O . THR A 1 190 ? -18.256 0.006 4.035 1.00 90.06 190 THR A O 1
ATOM 1337 N N . CYS A 1 191 ? -18.242 -1.907 2.850 1.00 85.12 191 CYS A N 1
ATOM 1338 C CA . CYS A 1 191 ? -17.490 -1.384 1.711 1.00 85.12 191 CYS A CA 1
ATOM 1339 C C . CYS A 1 191 ? -18.430 -1.184 0.518 1.00 85.12 191 CYS A C 1
ATOM 1341 O O . CYS A 1 191 ? -19.176 -2.087 0.150 1.00 85.12 191 CYS A O 1
ATOM 1343 N N . THR A 1 192 ? -18.403 0.006 -0.083 1.00 85.69 192 THR A N 1
ATOM 1344 C CA . THR A 1 192 ? -19.164 0.319 -1.302 1.00 85.69 192 THR A CA 1
ATOM 1345 C C . THR A 1 192 ? -18.191 0.598 -2.436 1.00 85.69 192 THR A C 1
ATOM 1347 O O . THR A 1 192 ? -17.331 1.469 -2.307 1.00 85.69 192 THR A O 1
ATOM 1350 N N . GLU A 1 193 ? -18.331 -0.120 -3.548 1.00 81.56 193 GLU A N 1
ATOM 1351 C CA . GLU A 1 193 ? -17.539 0.149 -4.745 1.00 81.56 193 GLU A CA 1
ATOM 1352 C C . GLU A 1 193 ? -17.945 1.494 -5.361 1.00 81.56 193 GLU A C 1
ATOM 1354 O O . GLU A 1 193 ? -19.125 1.770 -5.573 1.00 81.56 193 GLU A O 1
ATOM 1359 N N . LEU A 1 194 ? -16.955 2.340 -5.660 1.00 75.25 194 LEU A N 1
ATOM 1360 C CA . LEU A 1 194 ? -17.179 3.669 -6.246 1.00 75.25 194 LEU A CA 1
ATOM 1361 C C . LEU A 1 194 ? -17.476 3.626 -7.755 1.00 75.25 194 LEU A C 1
ATOM 1363 O O . LEU A 1 194 ? -17.780 4.660 -8.348 1.00 75.25 194 LEU A O 1
ATOM 1367 N N . GLY A 1 195 ? -17.414 2.444 -8.374 1.00 76.62 195 GLY A N 1
ATOM 1368 C CA . GLY A 1 195 ? -17.590 2.269 -9.811 1.00 76.62 195 GLY A CA 1
ATOM 1369 C C . GLY A 1 195 ? -16.348 2.664 -10.626 1.00 76.62 195 GLY A C 1
ATOM 1370 O O . GLY A 1 195 ? -15.242 2.760 -10.085 1.00 76.62 195 GLY A O 1
ATOM 1371 N N . PRO A 1 196 ? -16.497 2.851 -11.949 1.00 74.12 196 PRO A N 1
ATOM 1372 C CA . PRO A 1 196 ? -15.370 3.080 -12.846 1.00 74.12 196 PRO A CA 1
ATOM 1373 C C . PRO A 1 196 ? -14.702 4.442 -12.609 1.00 74.12 196 PRO A C 1
ATOM 1375 O O . PRO A 1 196 ? -15.363 5.462 -12.414 1.00 74.12 196 PRO A O 1
ATOM 1378 N N . ARG A 1 197 ? -13.368 4.459 -12.690 1.00 77.50 197 ARG A N 1
ATOM 1379 C CA . ARG A 1 197 ? -12.522 5.656 -12.556 1.00 77.50 197 ARG A CA 1
ATOM 1380 C C . ARG A 1 197 ? -12.065 6.144 -13.934 1.00 77.50 197 ARG A C 1
ATOM 1382 O O . ARG A 1 197 ? -11.990 5.367 -14.881 1.00 77.50 197 ARG A O 1
ATOM 1389 N N . ILE A 1 198 ? -11.738 7.434 -14.054 1.00 77.50 198 ILE A N 1
ATOM 1390 C CA . ILE A 1 198 ? -11.216 8.012 -15.310 1.00 77.50 198 ILE A CA 1
ATOM 1391 C C . ILE A 1 198 ? -9.727 7.705 -15.555 1.00 77.50 198 ILE A C 1
ATOM 1393 O O . ILE A 1 198 ? -9.257 7.879 -16.678 1.00 77.50 198 ILE A O 1
ATOM 1397 N N . GLY A 1 199 ? -9.008 7.264 -14.519 1.00 78.69 199 GLY A N 1
ATOM 1398 C CA . GLY A 1 199 ? -7.597 6.876 -14.532 1.00 78.69 199 GLY A CA 1
ATOM 1399 C C . GLY A 1 199 ? -7.206 6.224 -13.202 1.00 78.69 199 GLY A C 1
ATOM 1400 O O . GLY A 1 199 ? -8.042 6.144 -12.298 1.00 78.69 199 GLY A O 1
ATOM 1401 N N . LEU A 1 200 ? -5.951 5.767 -13.093 1.00 78.56 200 LEU A N 1
ATOM 1402 C CA . LEU A 1 200 ? -5.475 4.921 -11.986 1.00 78.56 200 LEU A CA 1
ATOM 1403 C C . LEU A 1 200 ? -6.410 3.722 -11.760 1.00 78.56 200 LEU A C 1
ATOM 1405 O O . LEU A 1 200 ? -6.796 3.475 -10.622 1.00 78.56 200 LEU A O 1
ATOM 1409 N N . ALA A 1 201 ? -6.860 3.037 -12.821 1.00 76.50 201 ALA A N 1
ATOM 1410 C CA . ALA A 1 201 ? -7.906 2.030 -12.649 1.00 76.50 201 ALA A CA 1
ATOM 1411 C C . ALA A 1 201 ? -7.397 0.663 -12.182 1.00 76.50 201 ALA A C 1
ATOM 1413 O O . ALA A 1 201 ? -8.240 -0.167 -11.842 1.00 76.50 201 ALA A O 1
ATOM 1414 N N . ALA A 1 202 ? -6.074 0.474 -12.098 1.00 71.81 202 ALA A N 1
ATOM 1415 C CA . ALA A 1 202 ? -5.478 -0.595 -11.298 1.00 71.81 202 ALA A CA 1
ATOM 1416 C C . ALA A 1 202 ? -5.957 -0.511 -9.836 1.00 71.81 202 ALA A C 1
ATOM 1418 O O . ALA A 1 202 ? -6.043 0.609 -9.276 1.00 71.81 202 ALA A O 1
#

Sequence (202 aa):
MEAADLAATVEAARRFATEVVAKLVGTDGRDGALAELGSVLAQAEELGIIASAIPEAPGHSYGVWGADCREEGATPSLLLLEQIATACAGVAGCVHFAGLGALALQSATAPASRAAIGITNGLWVARSDGETPGPVEPEAMLSEQAEGWALAGRCCFVHAAPAPQAFVVYATDGQALRPTVVPVDAAGLTCTELGPRIGLAA

Secondary structure (DSSP, 8-state):
--HHHHHHHHHHHHHHIIIIIHHHH-SSSSS--GGGHHHHHHHHHHTT-B--SSTTSTTTTTSBT-TTHHHH-SHHHHHHHHHHHHH-HHHHHHHHHHHHHHHHHHTSSS--SSEEB---GGG-B--TTSPPPBPPPPS-EEEEETTEEEEE----S-B--SS-SEEEEEEE-SS-EEEEEEETT-TT---------SS---

Foldseek 3Di:
DDPVVLVVLLVLLLCLQVPPLLQQCDPDDQGRPVVCLLVSVVVCQQCLQAAALDPPGRVQQQHQLHPVCVVVPNVSNVSSLVSNVVRPNLSSVQSNQRNVVSNQSNVDPDDDTFAQELPACQAFDCPPVNDGTHRHQFQWEWDADPVGIDIDGDGPPRGGDPPGQWYFGFYDPPPDTGTDIGGPPHPPDDDDDPDDDPHSRD

pLDDT: mean 79.3, std 14.57, range [42.56, 96.62]